Protein AF-A0A539CXN6-F1 (afdb_monomer_lite)

pLDDT: mean 76.81, std 14.42, range [39.38, 94.44]

Structure (mmCIF, N/CA/C/O backbone):
data_AF-A0A539CXN6-F1
#
_entry.id   AF-A0A539CXN6-F1
#
loop_
_atom_site.group_PDB
_atom_site.id
_atom_site.type_symbol
_atom_site.label_atom_id
_atom_site.label_alt_id
_atom_site.label_comp_id
_atom_site.label_asym_id
_atom_site.label_entity_id
_atom_site.label_seq_id
_atom_site.pdbx_PDB_ins_code
_atom_site.Cartn_x
_atom_site.Cartn_y
_atom_site.Cartn_z
_atom_site.occupancy
_atom_site.B_iso_or_equiv
_atom_site.auth_seq_id
_atom_site.auth_comp_id
_atom_site.auth_asym_id
_atom_site.auth_atom_id
_atom_site.pdbx_PDB_model_num
ATOM 1 N N . MET A 1 1 ? 11.205 9.975 -42.102 1.00 56.28 1 MET A N 1
ATOM 2 C CA . MET A 1 1 ? 11.905 9.126 -41.107 1.00 56.28 1 MET A CA 1
ATOM 3 C C . MET A 1 1 ? 12.462 9.954 -39.954 1.00 56.28 1 MET A C 1
ATOM 5 O O . MET A 1 1 ? 12.171 9.603 -38.824 1.00 56.28 1 MET A O 1
ATOM 9 N N . GLN A 1 2 ? 13.180 11.056 -40.209 1.00 71.56 2 GLN A N 1
ATOM 10 C CA . GLN A 1 2 ? 13.717 11.934 -39.151 1.00 71.56 2 GLN A CA 1
ATOM 11 C C . GLN A 1 2 ? 12.630 12.597 -38.283 1.00 71.56 2 GLN A C 1
ATOM 13 O O . GLN A 1 2 ? 12.737 12.574 -37.069 1.00 71.56 2 GLN A O 1
ATOM 18 N N . GLU A 1 3 ? 11.536 13.074 -38.878 1.00 80.88 3 GLU A N 1
ATOM 19 C CA . GLU A 1 3 ? 10.432 13.717 -38.140 1.00 80.88 3 GLU A CA 1
ATOM 20 C C . GLU A 1 3 ? 9.772 12.794 -37.097 1.00 80.88 3 GLU A C 1
ATOM 22 O O . GLU A 1 3 ? 9.598 13.177 -35.947 1.00 80.88 3 GLU A O 1
ATOM 27 N N . ARG A 1 4 ? 9.521 11.525 -37.453 1.00 79.88 4 ARG A N 1
ATOM 28 C CA . ARG A 1 4 ? 8.996 10.513 -36.516 1.00 79.88 4 ARG A CA 1
ATOM 29 C C . ARG A 1 4 ? 9.975 10.164 -35.391 1.00 79.88 4 ARG A C 1
ATOM 31 O O . ARG A 1 4 ? 9.540 9.780 -34.312 1.00 79.88 4 ARG A O 1
ATOM 38 N N . ALA A 1 5 ? 11.282 10.246 -35.649 1.00 81.06 5 ALA A N 1
ATOM 39 C CA . ALA A 1 5 ? 12.301 9.978 -34.637 1.00 81.06 5 ALA A CA 1
ATOM 40 C C . ALA A 1 5 ? 12.379 11.118 -33.609 1.00 81.06 5 ALA A C 1
ATOM 42 O O . ALA A 1 5 ? 12.462 10.850 -32.414 1.00 81.06 5 ALA A O 1
ATOM 43 N N . GLU A 1 6 ? 12.285 12.370 -34.062 1.00 85.25 6 GLU A N 1
ATOM 44 C CA . GLU A 1 6 ? 12.233 13.541 -33.177 1.00 85.25 6 GLU A CA 1
ATOM 45 C C . GLU A 1 6 ? 10.937 13.579 -32.356 1.00 85.25 6 GLU A C 1
ATOM 47 O O . GLU A 1 6 ? 10.974 13.842 -31.157 1.00 85.25 6 GLU A O 1
ATOM 52 N N . GLU A 1 7 ? 9.797 13.230 -32.958 1.00 88.62 7 GLU A N 1
ATOM 53 C CA . GLU A 1 7 ? 8.514 13.146 -32.251 1.00 88.62 7 GLU A CA 1
ATOM 54 C C . GLU A 1 7 ? 8.527 12.052 -31.167 1.00 88.62 7 GLU A C 1
ATOM 56 O O . GLU A 1 7 ? 8.094 12.281 -30.035 1.00 88.62 7 GLU A O 1
ATOM 61 N N . ALA A 1 8 ? 9.106 10.883 -31.469 1.00 85.56 8 ALA A N 1
ATOM 62 C CA . ALA A 1 8 ? 9.284 9.807 -30.495 1.00 85.56 8 ALA A CA 1
ATOM 63 C C . ALA A 1 8 ? 10.241 10.198 -29.356 1.00 85.56 8 ALA A C 1
ATOM 65 O O . ALA A 1 8 ? 9.986 9.867 -28.197 1.00 85.56 8 ALA A O 1
ATOM 66 N N . LYS A 1 9 ? 11.318 10.931 -29.664 1.00 88.25 9 LYS A N 1
ATOM 67 C CA . LYS A 1 9 ? 12.264 11.434 -28.663 1.00 88.25 9 LYS A CA 1
ATOM 68 C C . LYS A 1 9 ? 11.620 12.481 -27.754 1.00 88.25 9 LYS A C 1
ATOM 70 O O . LYS A 1 9 ? 11.714 12.364 -26.539 1.00 88.25 9 LYS A O 1
ATOM 75 N N . ALA A 1 10 ? 10.881 13.432 -28.320 1.00 89.62 10 ALA A N 1
ATOM 76 C CA . ALA A 1 10 ? 10.145 14.429 -27.548 1.00 89.62 10 ALA A CA 1
ATOM 77 C C . ALA A 1 10 ? 9.083 13.787 -26.634 1.00 89.62 10 ALA A C 1
ATOM 79 O O . ALA A 1 10 ? 8.910 14.201 -25.485 1.00 89.62 10 ALA A O 1
ATOM 80 N N . ALA A 1 11 ? 8.395 12.743 -27.112 1.00 89.62 11 ALA A N 1
ATOM 81 C CA . ALA A 1 11 ? 7.450 11.974 -26.304 1.00 89.62 11 ALA A CA 1
ATOM 82 C C . ALA A 1 11 ? 8.142 11.214 -25.158 1.00 89.62 11 ALA A C 1
ATOM 84 O O . ALA A 1 11 ? 7.609 11.164 -24.043 1.00 89.62 11 ALA A O 1
ATOM 85 N N . LEU A 1 12 ? 9.331 10.656 -25.411 1.00 86.62 12 LEU A N 1
ATOM 86 C CA . LEU A 1 12 ? 10.147 10.001 -24.391 1.00 86.62 12 LEU A CA 1
ATOM 87 C C . LEU A 1 12 ? 10.599 11.004 -23.325 1.00 86.62 12 LEU A C 1
ATOM 89 O O . LEU A 1 12 ? 10.311 10.785 -22.151 1.00 86.62 12 LEU A O 1
ATOM 93 N N . ASP A 1 13 ? 11.199 12.126 -23.723 1.00 91.69 13 ASP A N 1
ATOM 94 C CA . ASP A 1 13 ? 11.691 13.170 -22.814 1.00 91.69 13 ASP A CA 1
ATOM 95 C C . ASP A 1 13 ? 10.559 13.717 -21.921 1.00 91.69 13 ASP A C 1
ATOM 97 O O . ASP A 1 13 ? 10.711 13.858 -20.706 1.00 91.69 13 ASP A O 1
ATOM 101 N N . SER A 1 14 ? 9.371 13.930 -22.500 1.00 91.00 14 SER A N 1
ATOM 102 C CA . SER A 1 14 ? 8.139 14.285 -21.778 1.00 91.00 14 SER A CA 1
ATOM 103 C C . SER A 1 14 ? 7.736 13.234 -20.737 1.00 91.00 14 SER A C 1
ATOM 105 O O . SER A 1 14 ? 7.342 13.554 -19.611 1.00 91.00 14 SER A O 1
ATOM 107 N N . SER A 1 15 ? 7.818 11.950 -21.088 1.00 87.62 15 SER A N 1
ATOM 108 C CA . SER A 1 15 ? 7.518 10.869 -20.153 1.00 87.62 15 SER A CA 1
ATOM 109 C C . SER A 1 15 ? 8.557 10.770 -19.039 1.00 87.62 15 SER A C 1
ATOM 111 O O . SER A 1 15 ? 8.189 10.544 -17.887 1.00 87.62 15 SER A O 1
ATOM 113 N N . GLU A 1 16 ? 9.836 10.966 -19.352 1.00 89.50 16 GLU A N 1
ATOM 114 C CA . GLU A 1 16 ? 10.912 10.935 -18.364 1.00 89.50 16 GLU A CA 1
ATOM 115 C C . GLU A 1 16 ? 10.809 12.092 -17.370 1.00 89.50 16 GLU A C 1
ATOM 117 O O . GLU A 1 16 ? 10.933 11.862 -16.165 1.00 89.50 16 GLU A O 1
ATOM 122 N N . ALA A 1 17 ? 10.483 13.298 -17.844 1.00 93.31 17 ALA A N 1
ATOM 123 C CA . ALA A 1 17 ? 10.237 14.453 -16.986 1.00 93.31 17 ALA A CA 1
ATOM 124 C C . ALA A 1 17 ? 9.089 14.197 -15.993 1.00 93.31 17 ALA A C 1
ATOM 126 O O . ALA A 1 17 ? 9.233 14.455 -14.798 1.00 93.31 17 ALA A O 1
ATOM 127 N N . ARG A 1 18 ? 7.979 13.605 -16.459 1.00 92.31 18 ARG A N 1
ATOM 128 C CA . ARG A 1 18 ? 6.834 13.254 -15.597 1.00 92.31 18 ARG A CA 1
ATOM 129 C C . ARG A 1 18 ? 7.187 12.201 -14.547 1.00 92.31 18 ARG A C 1
ATOM 131 O O . ARG A 1 18 ? 6.744 12.303 -13.406 1.00 92.31 18 ARG A O 1
ATOM 138 N N . VAL A 1 19 ? 7.988 11.197 -14.908 1.00 89.88 19 VAL A N 1
ATOM 139 C CA . VAL A 1 19 ? 8.451 10.168 -13.959 1.00 89.88 19 VAL A CA 1
ATOM 140 C C . VAL A 1 19 ? 9.394 10.765 -12.914 1.00 89.88 19 VAL A C 1
ATOM 142 O O . VAL A 1 19 ? 9.283 10.420 -11.735 1.00 89.88 19 VAL A O 1
ATOM 145 N N . ALA A 1 20 ? 10.294 11.666 -13.316 1.00 91.12 20 ALA A N 1
ATOM 146 C CA . ALA A 1 20 ? 11.191 12.358 -12.394 1.00 91.12 20 ALA A CA 1
ATOM 147 C C . ALA A 1 20 ? 10.406 13.209 -11.381 1.00 91.12 20 ALA A C 1
ATOM 149 O O . ALA A 1 20 ? 10.597 13.059 -10.175 1.00 91.12 20 ALA A O 1
ATOM 150 N N . GLU A 1 21 ? 9.457 14.018 -11.856 1.00 94.44 21 GLU A N 1
ATOM 151 C CA . GLU A 1 21 ? 8.594 14.849 -11.009 1.00 94.44 21 GLU A CA 1
ATOM 152 C C . GLU A 1 21 ? 7.750 14.003 -10.040 1.00 94.44 21 GLU A C 1
ATOM 154 O O . GLU A 1 21 ? 7.688 14.286 -8.841 1.00 94.44 21 GLU A O 1
ATOM 159 N N . ALA A 1 22 ? 7.126 12.929 -10.536 1.00 89.25 22 ALA A N 1
ATOM 160 C CA . ALA A 1 22 ? 6.345 12.017 -9.705 1.00 89.25 22 ALA A CA 1
ATOM 161 C C . ALA A 1 22 ? 7.208 11.328 -8.639 1.00 89.25 22 ALA A C 1
ATOM 163 O O . ALA A 1 22 ? 6.760 11.149 -7.510 1.00 89.25 22 ALA A O 1
ATOM 164 N N . SER A 1 23 ? 8.449 10.968 -8.974 1.00 88.69 23 SER A N 1
ATOM 165 C CA . SER A 1 23 ? 9.370 10.332 -8.027 1.00 88.69 23 SER A CA 1
ATOM 166 C C . SER A 1 23 ? 9.801 11.292 -6.923 1.00 88.69 23 SER A C 1
ATOM 168 O O . SER A 1 23 ? 9.788 10.905 -5.761 1.00 88.69 23 SER A O 1
ATOM 170 N N . GLN A 1 24 ? 10.078 12.553 -7.262 1.00 93.62 24 GLN A N 1
ATOM 171 C CA . GLN A 1 24 ? 10.452 13.579 -6.287 1.00 93.62 24 GLN A CA 1
ATOM 172 C C . GLN A 1 24 ? 9.296 13.927 -5.334 1.00 93.62 24 GLN A C 1
ATOM 174 O O . GLN A 1 24 ? 9.498 14.089 -4.128 1.00 93.62 24 GLN A O 1
ATOM 179 N N . ARG A 1 25 ? 8.059 13.992 -5.851 1.00 92.12 25 ARG A N 1
ATOM 180 C CA . ARG A 1 25 ? 6.859 14.143 -5.009 1.00 92.12 25 ARG A CA 1
ATOM 181 C C . ARG A 1 25 ? 6.705 12.981 -4.036 1.00 92.12 25 ARG A C 1
ATOM 183 O O . ARG A 1 25 ? 6.381 13.207 -2.876 1.00 92.12 25 ARG A O 1
ATOM 190 N N . LEU A 1 26 ? 6.931 11.761 -4.513 1.00 87.00 26 LEU A N 1
ATOM 191 C CA . LEU A 1 26 ? 6.767 10.555 -3.708 1.00 87.00 26 LEU A CA 1
ATOM 192 C C . LEU A 1 26 ? 7.828 10.470 -2.605 1.00 87.00 26 LEU A C 1
ATOM 194 O O . LEU A 1 26 ? 7.478 10.230 -1.462 1.00 87.00 26 LEU A O 1
ATOM 198 N N . GLU A 1 27 ? 9.082 10.802 -2.913 1.00 88.75 27 GLU A N 1
ATOM 199 C CA . GLU A 1 27 ? 10.153 10.897 -1.913 1.00 88.75 27 GLU A CA 1
ATOM 200 C C . GLU A 1 27 ? 9.843 11.942 -0.828 1.00 88.75 27 GLU A C 1
ATOM 202 O O . GLU A 1 27 ? 10.060 11.704 0.357 1.00 88.75 27 GLU A O 1
ATOM 207 N N . THR A 1 28 ? 9.260 13.081 -1.213 1.00 91.50 28 THR A N 1
ATOM 208 C CA . THR A 1 28 ? 8.818 14.107 -0.253 1.00 91.50 28 THR A CA 1
ATOM 209 C C . THR A 1 28 ? 7.693 13.590 0.653 1.00 91.50 28 THR A C 1
ATOM 211 O O . THR A 1 28 ? 7.693 13.856 1.854 1.00 91.50 28 THR A O 1
ATOM 214 N N . LEU A 1 29 ? 6.731 12.855 0.088 1.00 85.81 29 LEU A N 1
ATOM 215 C CA . LEU A 1 29 ? 5.629 12.233 0.828 1.00 85.81 29 LEU A CA 1
ATOM 216 C C . LEU A 1 29 ? 6.126 11.156 1.797 1.00 85.81 29 LEU A C 1
ATOM 218 O O . LEU A 1 29 ? 5.673 11.132 2.939 1.00 85.81 29 LEU A O 1
ATOM 222 N N . ASP A 1 30 ? 7.079 10.325 1.377 1.00 82.62 30 ASP A N 1
ATOM 223 C CA . ASP A 1 30 ? 7.684 9.295 2.227 1.00 82.62 30 ASP A CA 1
ATOM 224 C C . ASP A 1 30 ? 8.425 9.933 3.411 1.00 82.62 30 ASP A C 1
ATOM 226 O O . ASP A 1 30 ? 8.210 9.547 4.557 1.00 82.62 30 ASP A O 1
ATOM 230 N N . GLN A 1 31 ? 9.204 10.995 3.174 1.00 84.00 31 GLN A N 1
ATOM 231 C CA . GLN A 1 31 ? 9.881 11.739 4.245 1.00 84.00 31 GLN A CA 1
ATOM 232 C C . GLN A 1 31 ? 8.894 12.367 5.241 1.00 84.00 31 GLN A C 1
ATOM 234 O O . GLN A 1 31 ? 9.123 12.340 6.452 1.00 84.00 31 GLN A O 1
ATOM 239 N N . GLN A 1 32 ? 7.790 12.939 4.748 1.00 83.62 32 GLN A N 1
ATOM 240 C CA . GLN A 1 32 ? 6.734 13.490 5.602 1.00 83.62 32 GLN A CA 1
ATOM 241 C C . GLN A 1 32 ? 6.040 12.397 6.417 1.00 83.62 32 GLN A C 1
ATOM 243 O O . GLN A 1 32 ? 5.744 12.602 7.594 1.00 83.6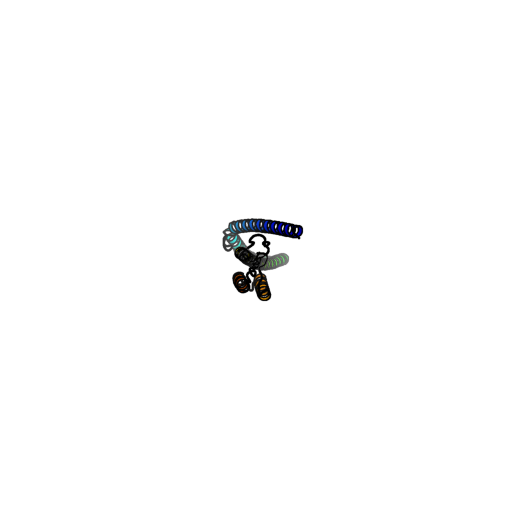2 32 GLN A O 1
ATOM 248 N N . TYR A 1 33 ? 5.794 11.239 5.806 1.00 78.56 33 TYR A N 1
ATOM 249 C CA . TYR A 1 33 ? 5.185 10.099 6.473 1.00 78.56 33 TYR A CA 1
ATOM 250 C C . TYR A 1 33 ? 6.093 9.542 7.572 1.00 78.56 33 TYR A C 1
ATOM 252 O O . TYR A 1 33 ? 5.643 9.394 8.708 1.00 78.56 33 TYR A O 1
ATOM 260 N N . ASP A 1 34 ? 7.376 9.324 7.283 1.00 77.88 34 ASP A N 1
ATOM 261 C CA . ASP A 1 34 ? 8.361 8.826 8.248 1.00 77.88 34 ASP A CA 1
ATOM 262 C C . ASP A 1 34 ? 8.540 9.778 9.439 1.00 77.88 34 ASP A C 1
ATOM 264 O O . ASP A 1 34 ? 8.667 9.331 10.582 1.00 77.88 34 ASP A O 1
ATOM 268 N N . ALA A 1 35 ? 8.484 11.094 9.204 1.00 76.19 35 ALA A N 1
ATOM 269 C CA . ALA A 1 35 ? 8.548 12.098 10.265 1.00 76.19 35 ALA A CA 1
ATOM 270 C C . ALA A 1 35 ? 7.368 12.009 11.253 1.00 76.19 35 ALA A C 1
ATOM 272 O O . ALA A 1 35 ? 7.523 12.338 12.430 1.00 76.19 35 ALA A O 1
ATOM 273 N N . ILE A 1 36 ? 6.194 11.566 10.789 1.00 71.19 36 ILE A N 1
ATOM 274 C CA . ILE A 1 36 ? 4.972 11.458 11.599 1.00 71.19 36 ILE A CA 1
ATOM 275 C C . ILE A 1 36 ? 4.852 10.068 12.235 1.00 71.19 36 ILE A C 1
ATOM 277 O O . ILE A 1 36 ? 4.579 9.949 13.431 1.00 71.19 36 ILE A O 1
ATOM 281 N N . ALA A 1 37 ? 5.039 9.015 11.440 1.00 68.25 37 ALA A N 1
ATOM 282 C CA . ALA A 1 37 ? 4.847 7.630 11.854 1.00 68.25 37 ALA A CA 1
ATOM 283 C C . ALA A 1 37 ? 6.033 7.076 12.662 1.00 68.25 37 ALA A C 1
ATOM 285 O O . ALA A 1 37 ? 5.857 6.122 13.424 1.00 68.25 37 ALA A O 1
ATOM 286 N N . GLY A 1 38 ? 7.224 7.675 12.525 1.00 65.38 38 GLY A N 1
ATOM 287 C CA . GLY A 1 38 ? 8.485 7.110 13.001 1.00 65.38 38 GLY A CA 1
ATOM 288 C C . GLY A 1 38 ? 8.889 5.863 12.204 1.00 65.38 38 GLY A C 1
ATOM 289 O O . GLY A 1 38 ? 8.048 5.200 11.592 1.00 65.38 38 GLY A O 1
ATOM 290 N N . GLN A 1 39 ? 10.178 5.504 12.230 1.00 60.69 39 GLN A N 1
ATOM 291 C CA . GLN A 1 39 ? 10.621 4.237 11.637 1.00 60.69 39 GLN A CA 1
ATOM 292 C C . GLN A 1 39 ? 9.814 3.059 12.216 1.00 60.69 39 GLN A C 1
ATOM 294 O O . GLN A 1 39 ? 9.518 3.014 13.414 1.00 60.69 39 GLN A O 1
ATOM 299 N N . ASP A 1 40 ? 9.422 2.132 11.339 1.00 62.44 40 ASP A N 1
ATOM 300 C CA . ASP A 1 40 ? 8.633 0.933 11.651 1.00 62.44 40 ASP A CA 1
ATOM 301 C C . ASP A 1 40 ? 7.250 1.184 12.288 1.00 62.44 40 ASP A C 1
ATOM 303 O O . ASP A 1 40 ? 6.706 0.310 12.957 1.00 62.44 40 ASP A O 1
ATOM 307 N N . ASN A 1 41 ? 6.627 2.347 12.044 1.00 59.94 41 ASN A N 1
ATOM 308 C CA . ASN A 1 41 ? 5.368 2.781 12.681 1.00 59.94 41 ASN A CA 1
ATOM 309 C C . ASN A 1 41 ? 5.469 2.914 14.211 1.00 59.94 41 ASN A C 1
ATOM 311 O O . ASN A 1 41 ? 4.447 2.970 14.887 1.00 59.94 41 ASN A O 1
ATOM 315 N N . ASN A 1 42 ? 6.676 2.978 14.779 1.00 63.03 42 ASN A N 1
ATOM 316 C CA . ASN A 1 42 ? 6.894 2.968 16.229 1.00 63.03 42 ASN A CA 1
ATOM 317 C C . ASN A 1 42 ? 6.970 4.383 16.841 1.00 63.03 42 ASN A C 1
ATOM 319 O O . ASN A 1 42 ? 7.509 4.578 17.939 1.00 63.03 42 ASN A O 1
ATOM 323 N N . GLY A 1 43 ? 6.479 5.385 16.107 1.00 70.50 43 GLY A N 1
ATOM 324 C CA . GLY A 1 43 ? 6.452 6.784 16.506 1.00 70.50 43 GLY A CA 1
ATOM 325 C C . GLY A 1 43 ? 5.568 7.045 17.725 1.00 70.50 43 GLY A C 1
ATOM 326 O O . GLY A 1 43 ? 4.676 6.268 18.074 1.00 70.50 43 GLY A O 1
ATOM 327 N N . ALA A 1 44 ? 5.814 8.180 18.382 1.00 69.19 44 ALA A N 1
ATOM 328 C CA . ALA A 1 44 ? 5.099 8.578 19.595 1.00 69.19 44 ALA A CA 1
ATOM 329 C C . ALA A 1 44 ? 3.574 8.660 19.388 1.00 69.19 44 ALA A C 1
ATOM 331 O O . ALA A 1 44 ? 2.819 8.309 20.291 1.00 69.19 44 ALA A O 1
ATOM 332 N N . PHE A 1 45 ? 3.122 9.060 18.192 1.00 70.31 45 PHE A N 1
ATOM 333 C CA . PHE A 1 45 ? 1.701 9.118 17.849 1.00 70.31 45 PHE A CA 1
ATOM 334 C C . PHE A 1 45 ? 1.060 7.731 17.720 1.00 70.31 45 PHE A C 1
ATOM 336 O O . PHE A 1 45 ? -0.019 7.529 18.270 1.00 70.31 45 PHE A O 1
ATOM 343 N N . THR A 1 46 ? 1.720 6.760 17.079 1.00 74.00 46 THR A N 1
ATOM 344 C CA . THR A 1 46 ? 1.190 5.389 16.972 1.00 74.00 46 THR A CA 1
ATOM 345 C C . THR A 1 46 ? 1.040 4.749 18.348 1.00 74.00 46 THR A C 1
ATOM 347 O O . THR A 1 46 ? -0.023 4.226 18.664 1.00 74.00 46 THR A O 1
ATOM 350 N N . LYS A 1 47 ? 2.054 4.888 19.213 1.00 75.25 47 LYS A N 1
ATOM 351 C CA . LYS A 1 47 ? 1.997 4.382 20.595 1.00 75.25 47 LYS A CA 1
ATOM 352 C C . LYS A 1 47 ? 0.908 5.043 21.429 1.00 75.25 47 LYS A C 1
ATOM 354 O O . LYS A 1 47 ? 0.270 4.373 22.232 1.00 75.25 47 LYS A O 1
ATOM 359 N N . ALA A 1 48 ? 0.703 6.351 21.273 1.00 80.31 48 ALA A N 1
ATOM 360 C CA . ALA A 1 48 ? -0.358 7.055 21.985 1.00 80.31 48 ALA A CA 1
ATOM 361 C C . ALA A 1 48 ? -1.749 6.570 21.546 1.00 80.31 48 ALA A C 1
ATOM 363 O O . ALA A 1 48 ? -2.617 6.382 22.394 1.00 80.31 48 ALA A O 1
ATOM 364 N N . ILE A 1 49 ? -1.941 6.320 20.245 1.00 81.12 49 ILE A N 1
ATOM 365 C CA . ILE A 1 49 ? -3.192 5.776 19.699 1.00 81.12 49 ILE A CA 1
ATOM 366 C C . ILE A 1 49 ? -3.422 4.342 20.189 1.00 81.12 49 ILE A C 1
ATOM 368 O O . ILE A 1 49 ? -4.517 4.043 20.653 1.00 81.12 49 ILE A O 1
ATOM 372 N N . GLU A 1 50 ? -2.406 3.476 20.149 1.00 82.12 50 GLU A N 1
ATOM 373 C CA . GLU A 1 50 ? -2.500 2.103 20.670 1.00 82.12 50 GLU A CA 1
ATOM 374 C C . GLU A 1 50 ? -2.833 2.083 22.164 1.00 82.12 50 GLU A C 1
ATOM 376 O O . GLU A 1 50 ? -3.742 1.370 22.582 1.00 82.12 50 GLU A O 1
ATOM 381 N N . LEU A 1 51 ? -2.161 2.914 22.966 1.00 82.44 51 LEU A N 1
ATOM 382 C CA . LEU A 1 51 ? -2.416 3.013 24.402 1.00 82.44 51 LEU A CA 1
ATOM 383 C C . LEU A 1 51 ? -3.831 3.534 24.699 1.00 82.44 51 LEU A C 1
ATOM 385 O O . LEU A 1 51 ? -4.468 3.092 25.655 1.00 82.44 51 LEU A O 1
ATOM 389 N N . MET A 1 52 ? -4.328 4.477 23.897 1.00 78.06 52 MET A N 1
ATOM 390 C CA . MET A 1 52 ? -5.686 5.002 24.035 1.00 78.06 52 MET A CA 1
ATOM 391 C C . MET A 1 52 ? -6.726 3.944 23.644 1.00 78.06 52 MET A C 1
ATOM 393 O O . MET A 1 52 ? -7.657 3.701 24.406 1.00 78.06 52 MET A O 1
ATOM 397 N N . ALA A 1 53 ? -6.520 3.238 22.530 1.00 81.94 53 ALA A N 1
ATOM 398 C CA . ALA A 1 53 ? -7.394 2.156 22.079 1.00 81.94 53 ALA A CA 1
ATOM 399 C C . ALA A 1 53 ? -7.404 0.954 23.044 1.00 81.94 53 ALA A C 1
ATOM 401 O O . ALA A 1 53 ? -8.455 0.358 23.293 1.00 81.94 53 ALA A O 1
ATOM 402 N N . GLU A 1 54 ? -6.259 0.590 23.625 1.00 78.75 54 GLU A N 1
ATOM 403 C CA . GLU A 1 54 ? -6.172 -0.503 24.599 1.00 78.75 54 GLU A CA 1
ATOM 404 C C . GLU A 1 54 ? -6.891 -0.166 25.914 1.00 78.75 54 GLU A C 1
ATOM 406 O O . GLU A 1 54 ? -7.586 -1.024 26.467 1.00 78.75 54 GLU A O 1
ATOM 411 N N . ASN A 1 55 ? -6.779 1.079 26.388 1.00 74.38 55 ASN A N 1
ATOM 412 C CA . ASN A 1 55 ? -7.498 1.530 27.582 1.00 74.38 55 ASN A CA 1
ATOM 413 C C . ASN A 1 55 ? -9.014 1.628 27.348 1.00 74.38 55 ASN A C 1
ATOM 415 O O . ASN A 1 55 ? -9.778 1.124 28.172 1.00 74.38 55 ASN A O 1
ATOM 419 N N . ASP A 1 56 ? -9.455 2.191 26.218 1.00 70.94 56 ASP A N 1
ATOM 420 C CA . ASP A 1 56 ? -10.887 2.308 25.901 1.00 70.94 56 ASP A CA 1
ATOM 421 C C . ASP A 1 56 ? -11.544 0.934 25.667 1.00 70.94 56 ASP A C 1
ATOM 423 O O . ASP A 1 56 ? -12.676 0.689 26.087 1.00 70.94 56 ASP A O 1
ATOM 427 N N . SER A 1 57 ? -10.840 -0.008 25.030 1.00 71.88 57 SER A N 1
ATOM 428 C CA . SER A 1 57 ? -11.429 -1.303 24.650 1.00 71.88 57 SER A CA 1
ATOM 429 C C . SER A 1 57 ? -11.627 -2.280 25.815 1.00 71.88 57 SER A C 1
ATOM 431 O O . SER A 1 57 ? -12.568 -3.080 25.791 1.00 71.88 57 SER A O 1
ATOM 433 N N . ARG A 1 58 ? -10.759 -2.263 26.836 1.00 64.44 58 ARG A N 1
ATOM 434 C CA . ARG A 1 58 ? -10.781 -3.281 27.903 1.00 64.44 58 ARG A CA 1
ATOM 435 C C . ARG A 1 58 ? -11.771 -2.989 29.020 1.00 64.44 58 ARG A C 1
ATOM 437 O O . ARG A 1 58 ? -12.432 -3.925 29.487 1.00 64.44 58 ARG A O 1
ATOM 444 N N . ASP A 1 59 ? -11.867 -1.735 29.445 1.00 61.75 59 ASP A N 1
ATOM 445 C CA . ASP A 1 59 ? -12.633 -1.385 30.640 1.00 61.75 59 ASP A CA 1
ATOM 446 C C . ASP A 1 59 ? -14.075 -0.964 30.344 1.00 61.75 59 ASP A C 1
ATOM 448 O O . ASP A 1 59 ? -14.944 -1.228 31.178 1.00 61.75 59 ASP A O 1
ATOM 452 N N . ASP A 1 60 ? -14.384 -0.414 29.166 1.00 71.19 60 ASP A N 1
ATOM 453 C CA . ASP A 1 60 ? -15.703 0.188 28.938 1.00 71.19 60 ASP A CA 1
ATOM 454 C C . ASP A 1 60 ? -16.776 -0.848 28.551 1.00 71.19 60 ASP A C 1
ATOM 456 O O . ASP A 1 60 ? -17.815 -0.949 29.198 1.00 71.19 60 ASP A O 1
ATOM 460 N N . VAL A 1 61 ? -16.516 -1.756 27.601 1.00 68.69 61 VAL A N 1
ATOM 461 C CA . VAL A 1 61 ? -17.551 -2.702 27.114 1.00 68.69 61 VAL A CA 1
ATOM 462 C C . VAL A 1 61 ? -17.993 -3.706 28.188 1.00 68.69 61 VAL A C 1
ATOM 464 O O . VAL A 1 61 ? -19.185 -3.960 28.382 1.00 68.69 61 VAL A O 1
ATOM 467 N N . ARG A 1 62 ? -17.047 -4.270 28.949 1.00 70.94 62 ARG A N 1
ATOM 468 C CA . ARG A 1 62 ? -17.360 -5.214 30.041 1.00 70.94 62 ARG A CA 1
ATOM 469 C C . ARG A 1 62 ? -18.048 -4.525 31.217 1.00 70.94 62 ARG A C 1
ATOM 471 O O . ARG A 1 62 ? -18.822 -5.154 31.944 1.00 70.94 62 ARG A O 1
ATOM 478 N N . ARG A 1 63 ? -17.747 -3.247 31.449 1.00 76.25 63 ARG A N 1
ATOM 479 C CA . ARG A 1 63 ? -18.402 -2.439 32.477 1.00 76.25 63 ARG A CA 1
ATOM 480 C C . ARG A 1 63 ? -19.812 -2.048 32.048 1.00 76.25 63 ARG A C 1
ATOM 482 O O . ARG A 1 63 ? -20.729 -2.300 32.824 1.00 76.25 63 ARG A O 1
ATOM 489 N N . LEU A 1 64 ? -19.998 -1.599 30.808 1.00 71.62 64 LEU A N 1
ATOM 490 C CA . LEU A 1 64 ? -21.302 -1.329 30.202 1.00 71.62 64 LEU A CA 1
ATOM 491 C C . LEU A 1 64 ? -22.215 -2.560 30.244 1.00 71.62 64 LEU A C 1
ATOM 493 O O . LEU A 1 64 ? -23.370 -2.435 30.629 1.00 71.62 64 LEU A O 1
ATOM 497 N N . TY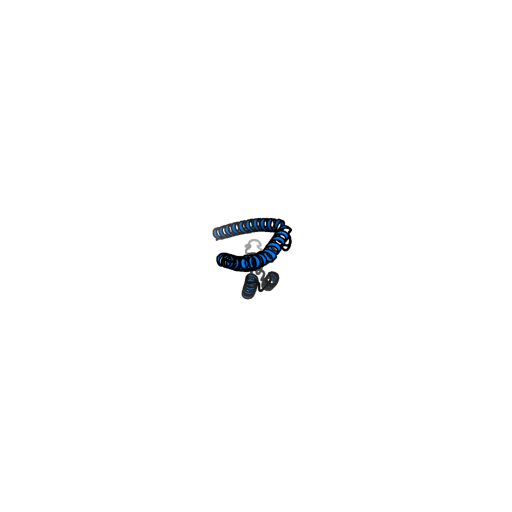R A 1 65 ? -21.705 -3.768 29.971 1.00 69.81 65 TYR A N 1
ATOM 498 C CA . TYR A 1 65 ? -22.488 -5.004 30.129 1.00 69.81 65 TYR A CA 1
ATOM 499 C C . TYR A 1 65 ? -22.947 -5.250 31.575 1.00 69.81 65 TYR A C 1
ATOM 501 O O . TYR A 1 65 ? -24.088 -5.649 31.802 1.00 69.81 65 TYR A O 1
ATOM 509 N N . ARG A 1 66 ? -22.079 -5.013 32.569 1.00 74.88 66 ARG A N 1
ATOM 510 C CA . ARG A 1 66 ? -22.425 -5.178 33.995 1.00 74.88 66 ARG A CA 1
ATOM 511 C C . ARG A 1 66 ? -23.396 -4.106 34.487 1.00 74.88 66 ARG A C 1
ATOM 513 O O . ARG A 1 66 ? -24.236 -4.406 35.332 1.00 74.88 66 ARG A O 1
ATOM 520 N N . GLU A 1 67 ? -23.276 -2.881 33.989 1.00 70.62 67 GLU A N 1
ATOM 521 C CA . GLU A 1 67 ? -24.167 -1.767 34.323 1.00 70.62 67 GLU A CA 1
ATOM 522 C C . GLU A 1 67 ? -25.530 -1.924 33.631 1.00 70.62 67 GLU A C 1
ATOM 524 O O . GLU A 1 67 ? -26.549 -1.866 34.313 1.00 70.62 67 GLU A O 1
ATOM 529 N N . ALA A 1 68 ? -25.571 -2.292 32.346 1.00 65.94 68 ALA A N 1
ATOM 530 C CA . ALA A 1 68 ? -26.809 -2.594 31.622 1.00 65.94 68 ALA A CA 1
ATOM 531 C C . ALA A 1 68 ? -27.536 -3.839 32.157 1.00 65.94 68 ALA A C 1
ATOM 533 O O . ALA A 1 68 ? -28.761 -3.887 32.154 1.00 65.94 68 ALA A O 1
ATOM 534 N N . ALA A 1 69 ? -26.809 -4.842 32.665 1.00 67.88 69 ALA A N 1
ATOM 535 C CA . ALA A 1 69 ? -27.414 -5.984 33.356 1.00 67.88 69 ALA A CA 1
ATOM 536 C C . ALA A 1 69 ? -28.024 -5.607 34.721 1.00 67.88 69 ALA A C 1
ATOM 538 O O . ALA A 1 69 ? -28.863 -6.343 35.242 1.00 67.88 69 ALA A O 1
ATOM 539 N N . ARG A 1 70 ? -27.604 -4.478 35.312 1.00 70.31 70 ARG A N 1
ATOM 540 C CA . ARG A 1 70 ? -28.213 -3.911 36.525 1.00 70.31 70 ARG A CA 1
ATOM 541 C C . ARG A 1 70 ? -29.430 -3.041 36.209 1.00 70.31 70 ARG A C 1
ATOM 543 O O . ARG A 1 70 ? -30.290 -2.905 37.081 1.00 70.31 70 ARG A O 1
ATOM 550 N N . THR A 1 71 ? -29.545 -2.485 35.002 1.00 59.19 71 THR A N 1
ATOM 551 C CA . THR A 1 71 ? -30.746 -1.766 34.564 1.00 59.19 71 THR A CA 1
ATOM 552 C C . THR A 1 71 ? -31.847 -2.733 34.116 1.00 59.19 71 THR A C 1
ATOM 554 O O . THR A 1 71 ? -31.619 -3.730 33.438 1.00 59.19 71 THR A O 1
ATOM 557 N N . LYS A 1 72 ? -33.090 -2.450 34.517 1.00 60.31 72 LYS A N 1
ATOM 558 C CA . LYS A 1 72 ? -34.250 -3.341 34.318 1.00 60.31 72 LYS A CA 1
ATOM 559 C C . LYS A 1 72 ? -34.856 -3.277 32.903 1.00 60.31 72 LYS A C 1
ATOM 561 O O . LYS A 1 72 ? -35.854 -3.943 32.649 1.00 60.31 72 LYS A O 1
ATOM 566 N N . THR A 1 73 ? -34.307 -2.456 32.009 1.00 68.50 73 THR A N 1
ATOM 567 C CA . THR A 1 73 ? -34.897 -2.091 30.712 1.00 68.50 73 THR A CA 1
ATOM 568 C C . THR A 1 73 ? -34.184 -2.760 29.538 1.00 68.50 73 THR A C 1
ATOM 570 O O . THR A 1 73 ? -32.979 -2.612 29.363 1.00 68.50 73 THR A O 1
ATOM 573 N N . ASP A 1 74 ? -34.942 -3.450 28.679 1.00 74.31 74 ASP A N 1
ATOM 574 C CA . ASP A 1 74 ? -34.414 -4.155 27.498 1.00 74.31 74 ASP A CA 1
ATOM 575 C C . ASP A 1 74 ? -33.704 -3.233 26.488 1.00 74.31 74 ASP A C 1
ATOM 577 O O . ASP A 1 74 ? -32.830 -3.687 25.750 1.00 74.31 74 ASP A O 1
ATOM 581 N N . ALA A 1 75 ? -34.027 -1.935 26.486 1.00 75.75 75 ALA A N 1
ATOM 582 C CA . ALA A 1 75 ? -33.409 -0.933 25.617 1.00 75.75 75 ALA A CA 1
ATOM 583 C C . ALA A 1 75 ? -31.890 -0.795 25.839 1.00 75.75 75 ALA A C 1
ATOM 585 O O . ALA A 1 75 ? -31.138 -0.720 24.867 1.00 75.75 75 ALA A O 1
ATOM 586 N N . ASP A 1 76 ? -31.427 -0.835 27.091 1.00 77.00 76 ASP A N 1
ATOM 587 C CA . ASP A 1 76 ? -30.000 -0.697 27.413 1.00 77.00 76 ASP A CA 1
ATOM 588 C C . ASP A 1 76 ? -29.212 -1.914 26.924 1.00 77.00 76 ASP A C 1
ATOM 590 O O . ASP A 1 76 ? -28.123 -1.780 26.368 1.00 77.00 76 ASP A O 1
ATOM 594 N N . ARG A 1 77 ? -29.798 -3.111 27.049 1.00 75.12 77 ARG A N 1
ATOM 595 C CA . ARG A 1 77 ? -29.197 -4.356 26.555 1.00 75.12 77 ARG A CA 1
ATOM 596 C C . ARG A 1 77 ? -28.996 -4.318 25.040 1.00 75.12 77 ARG A C 1
ATOM 598 O O . ARG A 1 77 ? -27.934 -4.701 24.561 1.00 75.12 77 ARG A O 1
ATOM 605 N N . VAL A 1 78 ? -29.984 -3.807 24.301 1.00 85.00 78 VAL A N 1
ATOM 606 C CA . VAL A 1 78 ? -29.902 -3.643 22.839 1.00 85.00 78 VAL A CA 1
ATOM 607 C C . VAL A 1 78 ? -28.813 -2.641 22.447 1.00 85.00 78 VAL A C 1
ATOM 609 O O . VAL A 1 78 ? -28.097 -2.863 21.470 1.00 85.00 78 VAL A O 1
ATOM 612 N N . ILE A 1 79 ? -28.654 -1.547 23.199 1.00 83.88 79 ILE A N 1
ATOM 613 C CA . ILE A 1 79 ? -27.595 -0.557 22.948 1.00 83.88 79 ILE A CA 1
ATOM 614 C C . ILE A 1 79 ? -26.216 -1.177 23.174 1.00 83.88 79 ILE A C 1
ATOM 616 O O . ILE A 1 79 ? -25.346 -1.031 22.318 1.00 83.88 79 ILE A O 1
ATOM 620 N N . VAL A 1 80 ? -26.021 -1.911 24.270 1.00 83.75 80 VAL A N 1
ATOM 621 C CA . VAL A 1 80 ? -24.743 -2.580 24.556 1.00 83.75 80 VAL A CA 1
ATOM 622 C C . VAL A 1 80 ? -24.413 -3.636 23.500 1.00 83.75 80 VAL A C 1
ATOM 624 O O . VAL A 1 80 ? -23.280 -3.694 23.027 1.00 83.75 80 VAL A O 1
ATOM 627 N N . GLU A 1 81 ? -25.397 -4.417 23.052 1.00 84.69 81 GLU A N 1
ATOM 628 C CA . GLU A 1 81 ? -25.203 -5.373 21.958 1.00 84.69 81 GLU A CA 1
ATOM 629 C C . GLU A 1 81 ? -24.816 -4.667 20.646 1.00 84.69 81 GLU A C 1
ATOM 631 O O . GLU A 1 81 ? -23.957 -5.136 19.899 1.00 84.69 81 GLU A O 1
ATOM 636 N N . LYS A 1 82 ? -25.405 -3.497 20.369 1.00 88.69 82 LYS A N 1
ATOM 637 C CA . LYS A 1 82 ? -25.034 -2.678 19.210 1.00 88.69 82 LYS A CA 1
ATOM 638 C C . LYS A 1 82 ? -23.603 -2.145 19.320 1.00 88.69 82 LYS A C 1
ATOM 640 O O . LYS A 1 82 ? -22.902 -2.147 18.310 1.00 88.69 82 LYS A O 1
ATOM 645 N N . ILE A 1 83 ? -23.177 -1.710 20.507 1.00 87.31 83 ILE A N 1
ATOM 646 C CA . ILE A 1 83 ? -21.799 -1.267 20.764 1.00 87.31 83 ILE A CA 1
ATOM 647 C C . ILE A 1 83 ? -20.829 -2.419 20.498 1.00 87.31 83 ILE A C 1
ATOM 649 O O . ILE A 1 83 ? -19.903 -2.241 19.717 1.00 87.31 83 ILE A O 1
ATOM 653 N N . ASP A 1 84 ? -21.088 -3.612 21.035 1.00 85.25 84 ASP A N 1
ATOM 654 C CA . ASP A 1 84 ? -20.233 -4.787 20.820 1.00 85.25 84 ASP A CA 1
ATOM 655 C C . ASP A 1 84 ? -20.094 -5.143 19.328 1.00 85.25 84 ASP A C 1
ATOM 657 O O . ASP A 1 84 ? -18.986 -5.323 18.817 1.00 85.25 84 ASP A O 1
ATOM 661 N N . ARG A 1 85 ? -21.204 -5.139 18.576 1.00 90.50 85 ARG A N 1
ATOM 662 C CA . ARG A 1 85 ? -21.164 -5.354 17.118 1.00 90.50 85 ARG A CA 1
ATOM 663 C C . ARG A 1 85 ? -20.340 -4.291 16.390 1.00 90.50 85 ARG A C 1
ATOM 665 O O . ARG A 1 85 ? -19.620 -4.628 15.448 1.00 90.50 85 ARG A O 1
ATOM 672 N N . LEU A 1 86 ? -20.449 -3.023 16.794 1.00 91.00 86 LEU A N 1
ATOM 673 C CA . LEU A 1 86 ? -19.659 -1.930 16.221 1.00 91.00 86 LEU A CA 1
ATOM 674 C C . LEU A 1 86 ? -18.173 -2.092 16.552 1.00 91.00 86 LEU A C 1
ATOM 676 O O .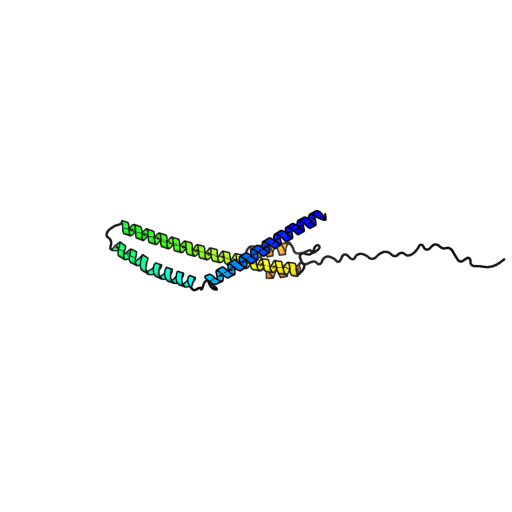 LEU A 1 86 ? -17.355 -1.996 15.643 1.00 91.00 86 LEU A O 1
ATOM 680 N N . THR A 1 87 ? -17.823 -2.426 17.796 1.00 86.44 87 THR A N 1
ATOM 681 C CA . THR A 1 87 ? -16.441 -2.695 18.216 1.00 86.44 87 THR A CA 1
ATOM 682 C C . THR A 1 87 ? -15.824 -3.834 17.403 1.00 86.44 87 THR A C 1
ATOM 684 O O . THR A 1 87 ? -14.717 -3.693 16.889 1.00 86.44 87 THR A O 1
ATOM 687 N N . GLN A 1 88 ? -16.556 -4.931 17.191 1.00 89.25 88 GLN A N 1
ATOM 688 C CA . GLN A 1 88 ? -16.094 -6.027 16.331 1.00 89.25 88 GLN A CA 1
ATOM 689 C C . GLN A 1 88 ? -15.940 -5.601 14.865 1.00 89.25 88 GLN A C 1
ATOM 691 O O . GLN A 1 88 ? -15.061 -6.098 14.164 1.00 89.25 88 GLN A O 1
ATOM 696 N N . SER A 1 89 ? -16.795 -4.699 14.376 1.00 90.06 89 SER A N 1
ATOM 697 C CA . SER A 1 89 ? -16.684 -4.166 13.017 1.00 90.06 89 SER A CA 1
ATOM 698 C C . SER A 1 89 ? -15.467 -3.261 12.845 1.00 90.06 89 SER A C 1
ATOM 700 O O . SER A 1 89 ? -14.825 -3.331 11.803 1.00 90.06 89 SER A O 1
ATOM 702 N N . ILE A 1 90 ? -15.151 -2.443 13.852 1.00 89.62 90 ILE A N 1
ATOM 703 C CA . ILE A 1 90 ? -13.953 -1.596 13.870 1.00 89.62 90 ILE A CA 1
ATOM 704 C C . ILE A 1 90 ? -12.704 -2.477 13.865 1.00 89.62 90 ILE A C 1
ATOM 706 O O . ILE A 1 90 ? -11.856 -2.304 13.002 1.00 89.62 90 ILE A O 1
ATOM 710 N N . ALA A 1 91 ? -12.648 -3.496 14.729 1.00 87.69 91 ALA A N 1
ATOM 711 C CA . ALA A 1 91 ? -11.510 -4.414 14.784 1.00 87.69 91 ALA A CA 1
ATOM 712 C C . ALA A 1 91 ? -11.243 -5.119 13.438 1.00 87.69 91 ALA A C 1
ATOM 714 O O . ALA A 1 91 ? -10.092 -5.244 13.026 1.00 87.69 91 ALA A O 1
ATOM 715 N N . ARG A 1 92 ? -12.298 -5.537 12.719 1.00 92.12 92 ARG A N 1
ATOM 716 C CA . ARG A 1 92 ? -12.164 -6.097 11.360 1.00 92.12 92 ARG A CA 1
ATOM 717 C C . ARG A 1 92 ? -11.641 -5.068 10.357 1.00 92.12 92 ARG A C 1
ATOM 719 O O . ARG A 1 92 ? -10.752 -5.385 9.576 1.00 92.12 92 ARG A O 1
ATOM 726 N N . ALA A 1 93 ? -12.167 -3.844 10.393 1.00 92.19 93 ALA A N 1
ATOM 727 C CA . ALA A 1 93 ? -11.711 -2.774 9.509 1.00 92.19 93 ALA A CA 1
ATOM 728 C C . ALA A 1 93 ? -10.235 -2.414 9.759 1.00 92.19 93 ALA A C 1
ATOM 730 O O . ALA A 1 93 ? -9.493 -2.183 8.808 1.00 92.19 93 ALA A O 1
ATOM 731 N N . ASP A 1 94 ? -9.786 -2.418 11.014 1.00 88.38 94 ASP A N 1
ATOM 732 C CA . ASP A 1 94 ? -8.383 -2.173 11.363 1.00 88.38 94 ASP A CA 1
ATOM 733 C C . ASP A 1 94 ? -7.458 -3.280 10.836 1.00 88.38 94 ASP A C 1
ATOM 735 O O . ASP A 1 94 ? -6.373 -2.989 10.324 1.00 88.38 94 ASP A O 1
ATOM 739 N N . GLU A 1 95 ? -7.893 -4.542 10.895 1.00 91.69 95 GLU A N 1
ATOM 740 C CA . GLU A 1 95 ? -7.162 -5.667 10.304 1.00 91.69 95 GLU A CA 1
ATOM 741 C C . GLU A 1 95 ? -7.058 -5.530 8.776 1.00 91.69 95 GLU A C 1
ATOM 743 O O . GLU A 1 95 ? -5.969 -5.669 8.214 1.00 91.69 95 GLU A O 1
ATOM 748 N N . GLU A 1 96 ? -8.154 -5.173 8.101 1.00 92.00 96 GLU A N 1
ATOM 749 C CA . GLU A 1 96 ? -8.160 -4.893 6.659 1.00 92.00 96 GLU A CA 1
ATOM 750 C C . GLU A 1 96 ? -7.214 -3.735 6.304 1.00 92.00 96 GLU A C 1
ATOM 752 O O . GLU A 1 96 ? -6.417 -3.838 5.368 1.00 92.00 96 GLU A O 1
ATOM 757 N N . ILE A 1 97 ? -7.224 -2.649 7.084 1.00 91.75 97 ILE A N 1
ATOM 758 C CA . ILE A 1 97 ? -6.306 -1.517 6.902 1.00 91.75 97 ILE A CA 1
ATOM 759 C C . ILE A 1 97 ? -4.851 -1.963 7.072 1.00 91.75 97 ILE A C 1
ATOM 761 O O . ILE A 1 97 ? -3.990 -1.559 6.285 1.00 91.75 97 ILE A O 1
ATOM 765 N N . ALA A 1 98 ? -4.548 -2.787 8.076 1.00 87.19 98 ALA A N 1
ATOM 766 C CA . ALA A 1 98 ? -3.202 -3.308 8.293 1.00 87.19 98 ALA A CA 1
ATOM 767 C C . ALA A 1 98 ? -2.731 -4.173 7.110 1.00 87.19 98 ALA A C 1
ATOM 769 O O . ALA A 1 98 ? -1.598 -4.007 6.645 1.00 87.19 98 ALA A O 1
ATOM 770 N N . GLN A 1 99 ? -3.607 -5.025 6.569 1.00 90.62 99 GLN A N 1
ATOM 771 C CA . GLN A 1 99 ? -3.329 -5.827 5.374 1.00 90.62 99 GLN A CA 1
ATOM 772 C C . GLN A 1 99 ? -3.074 -4.944 4.146 1.00 90.62 99 GLN A C 1
ATOM 774 O O . GLN A 1 99 ? -2.059 -5.117 3.467 1.00 90.62 99 GLN A O 1
ATOM 779 N N . ILE A 1 100 ? -3.929 -3.946 3.898 1.00 92.25 100 ILE A N 1
ATOM 780 C CA . ILE A 1 100 ? -3.772 -2.992 2.790 1.00 92.25 100 ILE A CA 1
ATOM 781 C C . ILE A 1 100 ? -2.455 -2.220 2.924 1.00 92.25 100 ILE A C 1
ATOM 783 O O . ILE A 1 100 ? -1.716 -2.078 1.951 1.00 92.25 100 ILE A O 1
ATOM 787 N N . ARG A 1 101 ? -2.102 -1.758 4.130 1.00 86.38 101 ARG A N 1
ATOM 788 C CA . ARG A 1 101 ? -0.808 -1.102 4.385 1.00 86.38 101 ARG A CA 1
ATOM 789 C C . ARG A 1 101 ? 0.366 -2.028 4.074 1.00 86.38 101 ARG A C 1
ATOM 791 O O . ARG A 1 101 ? 1.346 -1.573 3.487 1.00 86.38 101 ARG A O 1
ATOM 798 N N . GLY A 1 102 ? 0.270 -3.310 4.425 1.00 87.25 102 GLY A N 1
ATOM 799 C CA . GLY A 1 102 ? 1.255 -4.325 4.046 1.00 87.25 102 GLY A CA 1
ATOM 800 C C . GLY A 1 102 ? 1.416 -4.437 2.527 1.00 87.25 102 GLY A C 1
ATOM 801 O O . GLY A 1 102 ? 2.533 -4.338 2.019 1.00 87.25 102 GLY A O 1
ATOM 802 N N . GLN A 1 103 ? 0.301 -4.533 1.800 1.00 87.62 103 GLN A N 1
ATOM 803 C CA . GLN A 1 103 ? 0.291 -4.584 0.335 1.00 87.62 103 GLN A CA 1
ATOM 804 C C . GLN A 1 103 ? 0.885 -3.316 -0.297 1.00 87.62 103 GLN A C 1
ATOM 806 O O . GLN A 1 103 ? 1.656 -3.410 -1.251 1.00 87.62 103 GLN A O 1
ATOM 811 N N . ILE A 1 104 ? 0.585 -2.130 0.245 1.00 86.06 104 ILE A N 1
ATOM 812 C CA . ILE A 1 104 ? 1.160 -0.859 -0.221 1.00 86.06 104 ILE A CA 1
ATOM 813 C C . ILE A 1 104 ? 2.685 -0.871 -0.074 1.00 86.06 104 ILE A C 1
ATOM 815 O O . ILE A 1 104 ? 3.384 -0.526 -1.026 1.00 86.06 104 ILE A O 1
ATOM 819 N N . ARG A 1 105 ? 3.215 -1.310 1.078 1.00 85.50 105 ARG A N 1
ATOM 820 C CA . ARG A 1 105 ? 4.671 -1.418 1.286 1.00 85.50 105 ARG A CA 1
ATOM 821 C C . ARG A 1 105 ? 5.311 -2.392 0.300 1.00 85.50 105 ARG A C 1
ATOM 823 O O . ARG A 1 105 ? 6.371 -2.100 -0.243 1.00 85.50 105 ARG A O 1
ATOM 830 N N . GLU A 1 106 ? 4.659 -3.518 0.027 1.00 85.94 106 GLU A N 1
ATOM 831 C CA . GLU A 1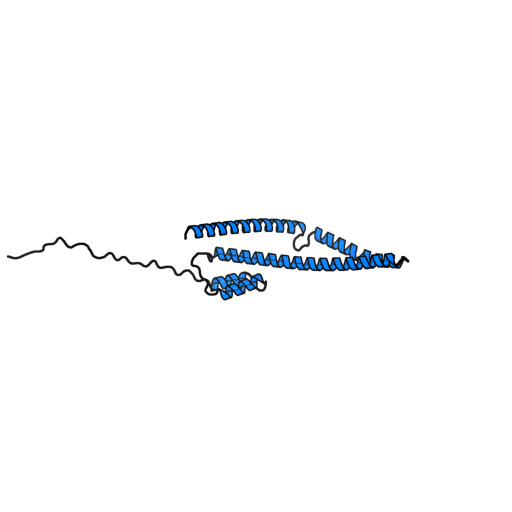 106 ? 5.140 -4.499 -0.948 1.00 85.94 106 GLU A CA 1
ATOM 832 C C . GLU A 1 106 ? 5.150 -3.938 -2.381 1.00 85.94 106 GLU A C 1
ATOM 834 O O . GLU A 1 106 ? 6.103 -4.144 -3.133 1.00 85.94 106 GLU A O 1
ATOM 839 N N . VAL A 1 107 ? 4.111 -3.197 -2.780 1.00 85.69 107 VAL A N 1
ATOM 840 C CA . VAL A 1 107 ? 4.072 -2.498 -4.077 1.00 85.69 107 VAL A CA 1
ATOM 841 C C . VAL A 1 107 ? 5.170 -1.434 -4.160 1.00 85.69 107 VAL A C 1
ATOM 843 O O . VAL A 1 107 ? 5.853 -1.342 -5.181 1.00 85.69 107 VAL A O 1
ATOM 846 N N . ALA A 1 108 ? 5.375 -0.654 -3.096 1.00 83.88 108 ALA A N 1
ATOM 847 C CA . ALA A 1 108 ? 6.418 0.366 -3.042 1.00 83.88 108 ALA A CA 1
ATOM 848 C C . ALA A 1 108 ? 7.822 -0.252 -3.167 1.00 83.88 108 ALA A C 1
ATOM 850 O O . ALA A 1 108 ? 8.616 0.200 -3.993 1.00 83.88 108 ALA A O 1
ATOM 851 N N . ALA A 1 109 ? 8.099 -1.337 -2.437 1.00 83.25 109 ALA A N 1
ATOM 852 C CA . ALA A 1 109 ? 9.354 -2.078 -2.543 1.00 83.25 109 ALA A CA 1
ATOM 853 C C . ALA A 1 109 ? 9.586 -2.602 -3.972 1.00 83.25 109 ALA A C 1
ATOM 855 O O . ALA A 1 109 ? 10.649 -2.373 -4.551 1.00 83.25 109 ALA A O 1
ATOM 856 N N . ARG A 1 110 ? 8.563 -3.208 -4.594 1.00 83.62 110 ARG A N 1
ATOM 857 C CA . ARG A 1 110 ? 8.629 -3.670 -5.994 1.00 83.62 110 ARG A CA 1
ATOM 858 C C . ARG A 1 110 ? 8.924 -2.538 -6.972 1.00 83.62 110 ARG A C 1
ATOM 860 O O . ARG A 1 110 ? 9.730 -2.703 -7.887 1.00 83.62 110 ARG A O 1
ATOM 867 N N . ARG A 1 111 ? 8.308 -1.370 -6.781 1.00 85.69 111 ARG A N 1
ATOM 868 C CA . ARG A 1 111 ? 8.569 -0.190 -7.614 1.00 85.69 111 ARG A CA 1
ATOM 869 C C . ARG A 1 111 ? 10.035 0.238 -7.532 1.00 85.69 111 ARG A C 1
ATOM 871 O O . ARG A 1 111 ? 10.639 0.506 -8.568 1.00 85.69 111 ARG A O 1
ATOM 878 N N . VAL A 1 112 ? 10.609 0.278 -6.330 1.00 85.56 112 VAL A N 1
ATOM 879 C CA . VAL A 1 112 ? 12.026 0.626 -6.131 1.00 85.56 112 VAL A CA 1
ATOM 880 C C . VAL A 1 112 ? 12.944 -0.360 -6.857 1.00 85.56 112 VAL A C 1
ATOM 882 O O . VAL A 1 112 ? 13.876 0.074 -7.537 1.00 85.56 112 VAL A O 1
ATOM 885 N N . GLU A 1 113 ? 12.658 -1.664 -6.781 1.00 83.94 113 GLU A N 1
ATOM 886 C CA . GLU A 1 113 ? 13.439 -2.690 -7.483 1.00 83.94 113 GLU A CA 1
ATOM 887 C C . GLU A 1 113 ? 13.408 -2.514 -9.009 1.00 83.94 113 GLU A C 1
ATOM 889 O O . GLU A 1 113 ? 14.450 -2.588 -9.665 1.00 83.94 113 GLU A O 1
ATOM 894 N N . ILE A 1 114 ? 12.235 -2.236 -9.584 1.00 85.50 114 ILE A N 1
ATOM 895 C CA . ILE A 1 114 ? 12.087 -2.017 -11.031 1.00 85.50 114 ILE A CA 1
ATOM 896 C C . ILE A 1 114 ? 12.806 -0.737 -11.467 1.00 85.50 114 ILE A C 1
ATOM 898 O O . ILE A 1 114 ? 13.504 -0.737 -12.482 1.00 85.50 114 ILE A O 1
ATOM 902 N N . GLU A 1 115 ? 12.692 0.349 -10.700 1.00 86.44 115 GLU A N 1
ATOM 903 C CA . GLU A 1 115 ? 13.399 1.599 -10.996 1.00 86.44 115 GLU A CA 1
ATOM 904 C C . GLU A 1 115 ? 14.919 1.425 -10.927 1.00 86.44 115 GLU A C 1
ATOM 906 O O . GLU A 1 115 ? 15.652 1.964 -11.761 1.00 86.44 115 GLU A O 1
ATOM 911 N N . GLN A 1 116 ? 15.415 0.636 -9.972 1.00 86.81 116 GLN A N 1
ATOM 912 C CA . GLN A 1 116 ? 16.828 0.279 -9.922 1.00 86.81 116 GLN A CA 1
ATOM 913 C C . GLN A 1 116 ? 17.243 -0.526 -11.158 1.00 86.81 116 GLN A C 1
ATOM 915 O O . GLN A 1 116 ? 18.216 -0.154 -11.817 1.00 86.81 116 GLN A O 1
ATOM 920 N N . ALA A 1 117 ? 16.487 -1.565 -11.522 1.00 84.81 117 ALA A N 1
ATOM 921 C CA . ALA A 1 117 ? 16.770 -2.365 -12.710 1.00 84.81 117 ALA A CA 1
ATOM 922 C C . ALA A 1 117 ? 16.758 -1.514 -13.993 1.00 84.81 117 ALA A C 1
ATOM 924 O O . ALA A 1 117 ? 17.633 -1.662 -14.846 1.00 84.81 117 ALA A O 1
ATOM 925 N N . ARG A 1 118 ? 15.827 -0.557 -14.109 1.00 85.44 118 ARG A N 1
ATOM 926 C CA . ARG A 1 118 ? 15.771 0.408 -15.217 1.00 85.44 118 ARG A CA 1
ATOM 927 C C . ARG A 1 118 ? 17.003 1.314 -15.256 1.00 85.44 118 ARG A C 1
ATOM 929 O O . ARG A 1 118 ? 17.551 1.557 -16.333 1.00 85.44 118 ARG A O 1
ATOM 936 N N . ARG A 1 119 ? 17.452 1.834 -14.107 1.00 87.00 119 ARG A N 1
ATOM 937 C CA . ARG A 1 119 ? 18.687 2.636 -14.030 1.00 87.00 119 ARG A CA 1
ATOM 938 C C . ARG A 1 119 ? 19.900 1.824 -14.472 1.00 87.00 119 ARG A C 1
ATOM 940 O O . ARG A 1 119 ? 20.679 2.317 -15.282 1.00 87.00 119 ARG A O 1
ATOM 947 N N . GLU A 1 120 ? 20.028 0.589 -13.999 1.00 86.12 120 GLU A N 1
ATOM 948 C CA . GLU A 1 120 ? 21.120 -0.311 -14.385 1.00 86.12 120 GLU A CA 1
ATOM 949 C C . GLU A 1 120 ? 21.078 -0.668 -15.879 1.00 86.12 120 GLU A C 1
ATOM 951 O O . GLU A 1 120 ? 22.119 -0.676 -16.536 1.00 86.12 120 GLU A O 1
ATOM 956 N N . PHE A 1 121 ? 19.886 -0.897 -16.441 1.00 85.44 121 PHE A N 1
ATOM 957 C CA . PHE A 1 121 ? 19.686 -1.145 -17.872 1.00 85.44 121 PHE A CA 1
ATOM 958 C C . PHE A 1 121 ? 20.226 0.012 -18.728 1.00 85.44 121 PHE A C 1
ATOM 960 O O . PHE A 1 121 ? 21.017 -0.215 -19.646 1.00 85.44 121 PHE A O 1
ATOM 967 N N . ARG A 1 122 ? 19.873 1.258 -18.379 1.00 86.25 122 ARG A N 1
ATOM 968 C CA . ARG A 1 122 ? 20.375 2.458 -19.074 1.00 86.25 122 ARG A CA 1
ATOM 969 C C . ARG A 1 122 ? 21.872 2.671 -18.865 1.00 86.25 122 ARG A C 1
ATOM 971 O O . ARG A 1 122 ? 22.590 2.922 -19.824 1.00 86.25 122 ARG A O 1
ATOM 978 N N . GLN A 1 123 ? 22.380 2.507 -17.640 1.00 87.06 123 GLN A N 1
ATOM 979 C CA . GLN A 1 123 ? 23.818 2.640 -17.355 1.00 87.06 123 GLN A CA 1
ATOM 980 C C . GLN A 1 123 ? 24.678 1.672 -18.175 1.00 87.06 123 GLN A C 1
ATOM 982 O O . GLN A 1 123 ? 25.810 1.997 -18.526 1.00 87.06 123 GLN A O 1
ATOM 987 N N . ARG A 1 124 ? 24.152 0.486 -18.495 1.00 85.31 124 ARG A N 1
ATOM 988 C CA . ARG A 1 124 ? 24.848 -0.506 -19.324 1.00 85.31 124 ARG A CA 1
ATOM 989 C C . ARG A 1 124 ? 24.722 -0.257 -20.828 1.00 85.31 124 ARG A C 1
ATOM 991 O O . ARG A 1 124 ? 25.332 -0.999 -21.596 1.00 85.31 124 ARG A O 1
ATOM 998 N N . GLY A 1 125 ? 23.974 0.765 -21.251 1.00 83.06 125 GLY A N 1
ATOM 999 C CA . GLY A 1 125 ? 23.743 1.066 -22.663 1.00 83.06 125 GLY A CA 1
ATOM 1000 C C . GLY A 1 125 ? 22.914 -0.007 -23.364 1.00 83.06 125 GLY A C 1
ATOM 1001 O O . GLY A 1 125 ? 23.085 -0.265 -24.552 1.00 83.06 125 GLY A O 1
ATOM 1002 N N . TYR A 1 126 ? 22.042 -0.698 -22.634 1.00 84.12 126 TYR A N 1
ATOM 1003 C CA . TYR A 1 126 ? 21.151 -1.678 -23.247 1.00 84.12 126 TYR A CA 1
ATOM 1004 C C . TYR A 1 126 ? 20.039 -1.026 -24.086 1.00 84.12 126 TYR A C 1
ATOM 1006 O O . TYR A 1 126 ? 19.395 -1.716 -24.873 1.00 84.12 126 TYR A O 1
ATOM 1014 N N . ASP A 1 127 ? 19.864 0.292 -23.974 1.00 83.31 127 ASP A N 1
ATOM 1015 C CA . ASP A 1 127 ? 18.908 1.110 -24.724 1.00 83.31 127 ASP A CA 1
ATOM 1016 C C . ASP A 1 127 ? 19.437 1.655 -26.067 1.00 83.31 127 ASP A C 1
ATOM 1018 O O . ASP A 1 127 ? 18.693 2.332 -26.778 1.00 83.31 127 ASP A O 1
ATOM 1022 N N . TYR A 1 128 ? 20.690 1.370 -26.450 1.00 82.12 128 TYR A N 1
ATOM 1023 C CA . TYR A 1 128 ? 21.244 1.867 -27.713 1.00 82.12 128 TYR A CA 1
ATOM 1024 C C . TYR A 1 128 ? 20.575 1.222 -28.943 1.00 82.12 128 TYR A C 1
ATOM 1026 O O . TYR A 1 128 ? 20.365 0.009 -28.978 1.00 82.12 128 TYR A O 1
ATOM 1034 N N . PRO A 1 129 ? 20.308 1.990 -30.017 1.00 74.00 129 PRO A N 1
ATOM 1035 C CA . PRO A 1 129 ? 19.794 1.429 -31.261 1.00 74.00 129 PRO A CA 1
ATOM 1036 C C . PRO A 1 129 ? 20.787 0.415 -31.848 1.00 74.00 129 PRO A C 1
ATOM 1038 O O . PRO A 1 129 ? 21.958 0.727 -32.067 1.00 74.00 129 PRO A O 1
ATOM 1041 N N . GLY A 1 130 ? 20.309 -0.806 -32.108 1.00 71.88 130 GLY A N 1
ATOM 1042 C CA . GLY A 1 130 ? 21.119 -1.926 -32.602 1.00 71.88 130 GLY A CA 1
ATOM 1043 C C . GLY A 1 130 ? 21.521 -2.951 -31.536 1.00 71.88 130 GLY A C 1
ATOM 1044 O O . GLY A 1 130 ? 22.182 -3.932 -31.875 1.00 71.88 130 GLY A O 1
ATOM 1045 N N . THR A 1 131 ? 21.125 -2.768 -30.273 1.00 78.25 131 THR A N 1
ATOM 1046 C CA . THR A 1 131 ? 21.208 -3.828 -29.260 1.00 78.25 131 THR A CA 1
ATOM 1047 C C . THR A 1 131 ? 20.129 -4.882 -29.502 1.00 78.25 131 THR A C 1
ATOM 1049 O O . THR A 1 131 ? 18.995 -4.571 -29.869 1.00 78.25 131 THR A O 1
ATOM 1052 N N . ALA A 1 132 ? 20.488 -6.150 -29.311 1.00 82.69 132 ALA A N 1
ATOM 1053 C CA . ALA A 1 132 ? 19.554 -7.267 -29.363 1.00 82.69 132 ALA A CA 1
ATOM 1054 C C . ALA A 1 132 ? 19.775 -8.182 -28.156 1.00 82.69 132 ALA A C 1
ATOM 1056 O O . ALA A 1 132 ? 20.870 -8.238 -27.588 1.00 82.69 132 ALA A O 1
ATOM 1057 N N . PHE A 1 133 ? 18.729 -8.904 -27.770 1.00 87.25 133 PHE A N 1
ATOM 1058 C CA . PHE A 1 133 ? 18.786 -9.914 -26.722 1.00 87.25 133 PHE A CA 1
ATOM 1059 C C . PHE A 1 133 ? 18.418 -11.256 -27.334 1.00 87.25 133 PHE A C 1
ATOM 1061 O O . PHE A 1 133 ? 17.417 -11.336 -28.017 1.00 87.25 133 PHE A O 1
ATOM 1068 N N . GLY A 1 134 ? 19.206 -12.303 -27.100 1.00 84.38 134 GLY A N 1
ATOM 1069 C CA . GLY A 1 134 ? 18.902 -13.649 -27.609 1.00 84.38 134 GLY A CA 1
ATOM 1070 C C . GLY A 1 134 ? 18.041 -14.504 -26.671 1.00 84.38 134 GLY A C 1
ATOM 1071 O O . GLY A 1 134 ? 18.081 -15.729 -26.771 1.00 84.38 134 GLY A O 1
ATOM 1072 N N . ASN A 1 135 ? 17.382 -13.897 -25.679 1.00 87.31 135 ASN A N 1
ATOM 1073 C CA . ASN A 1 135 ? 16.669 -14.588 -24.597 1.00 87.31 135 ASN A CA 1
ATOM 1074 C C . ASN A 1 135 ? 15.388 -13.858 -24.147 1.00 87.31 135 ASN A C 1
ATOM 1076 O O . ASN A 1 135 ? 15.070 -13.809 -22.955 1.00 87.31 135 ASN A O 1
ATOM 1080 N N . GLU A 1 136 ? 14.637 -13.300 -25.093 1.00 85.69 136 GLU A N 1
ATOM 1081 C CA . GLU A 1 136 ? 13.460 -12.464 -24.841 1.00 85.69 136 GLU A CA 1
ATOM 1082 C C . GLU A 1 136 ? 12.386 -13.183 -24.016 1.00 85.69 136 GLU A C 1
ATOM 1084 O O . GLU A 1 136 ? 11.809 -12.587 -23.108 1.00 85.69 136 GLU A O 1
ATOM 1089 N N . THR A 1 137 ? 12.156 -14.475 -24.264 1.00 88.25 137 THR A N 1
ATOM 1090 C CA . THR A 1 137 ? 11.199 -15.285 -23.491 1.00 88.25 137 THR A CA 1
ATOM 1091 C C . THR A 1 137 ? 11.573 -15.332 -22.010 1.00 88.25 137 THR A C 1
ATOM 1093 O O . THR A 1 137 ? 10.744 -15.055 -21.150 1.00 88.25 137 THR A O 1
ATOM 1096 N N . THR A 1 138 ? 12.845 -15.589 -21.697 1.00 86.81 138 THR A N 1
ATOM 1097 C CA . THR A 1 138 ? 13.328 -15.644 -20.310 1.00 86.81 138 THR A CA 1
ATOM 1098 C C . THR A 1 138 ? 13.293 -14.271 -19.640 1.00 86.81 138 THR A C 1
ATOM 1100 O O . THR A 1 138 ? 12.991 -14.174 -18.453 1.00 86.81 138 THR A O 1
ATOM 1103 N N . ILE A 1 139 ? 13.575 -13.198 -20.385 1.00 86.44 139 ILE A N 1
ATOM 1104 C CA . ILE A 1 139 ? 13.443 -11.825 -19.878 1.00 86.44 139 ILE A CA 1
ATOM 1105 C C . ILE A 1 139 ? 11.981 -11.529 -19.519 1.00 86.44 139 ILE A C 1
ATOM 1107 O O . ILE A 1 139 ? 11.720 -11.002 -18.437 1.00 86.44 139 ILE A O 1
ATOM 1111 N N . ASN A 1 140 ? 11.036 -11.898 -20.388 1.00 87.75 140 ASN A N 1
ATOM 1112 C CA . ASN A 1 140 ? 9.605 -11.704 -20.153 1.00 87.75 140 ASN A CA 1
ATOM 1113 C C . ASN A 1 140 ? 9.110 -12.481 -18.928 1.00 87.75 140 ASN A C 1
ATOM 1115 O O . ASN A 1 140 ? 8.391 -11.913 -18.108 1.00 87.75 140 ASN A O 1
ATOM 1119 N N . ASP A 1 141 ? 9.539 -13.731 -18.756 1.00 88.38 141 ASP A N 1
ATOM 1120 C CA . ASP A 1 141 ? 9.151 -14.551 -17.604 1.00 88.38 141 ASP A CA 1
ATOM 1121 C C . ASP A 1 141 ? 9.680 -13.973 -16.286 1.00 88.38 141 ASP A C 1
ATOM 1123 O O . ASP A 1 141 ? 8.959 -13.917 -15.289 1.00 88.38 141 ASP A O 1
ATOM 1127 N N . VAL A 1 142 ? 10.923 -13.481 -16.273 1.00 86.06 142 VAL A N 1
ATOM 1128 C CA . VAL A 1 142 ? 11.519 -12.855 -15.083 1.00 86.06 142 VAL A CA 1
ATOM 1129 C C . VAL A 1 142 ? 10.869 -11.506 -14.776 1.00 86.06 142 VAL A C 1
ATOM 1131 O O . VAL A 1 142 ? 10.593 -11.220 -13.612 1.00 86.06 142 VAL A O 1
ATOM 1134 N N . LEU A 1 143 ? 10.568 -10.691 -15.791 1.00 84.69 143 LEU A N 1
ATOM 1135 C CA . LEU A 1 143 ? 9.803 -9.450 -15.621 1.00 84.69 143 LEU A CA 1
ATOM 1136 C C . LEU A 1 143 ? 8.401 -9.731 -15.076 1.00 84.69 143 LEU A C 1
ATOM 1138 O O . LEU A 1 143 ? 7.969 -9.074 -14.130 1.00 84.69 143 LEU A O 1
ATOM 1142 N N . GLY A 1 144 ? 7.720 -10.740 -15.622 1.00 85.06 144 GLY A N 1
ATOM 1143 C CA . GLY A 1 144 ? 6.454 -11.236 -15.099 1.00 85.06 144 GLY A CA 1
ATOM 1144 C C . GLY A 1 144 ? 6.592 -11.657 -13.638 1.00 85.06 144 GLY A C 1
ATOM 1145 O O . GLY A 1 144 ? 5.816 -11.207 -12.798 1.00 85.06 144 GLY A O 1
ATOM 1146 N N . GLY A 1 145 ? 7.623 -12.430 -13.302 1.00 84.00 145 GLY A N 1
ATOM 1147 C CA . GLY A 1 145 ? 7.925 -12.838 -11.933 1.00 84.00 145 GLY A CA 1
ATOM 1148 C C . GLY A 1 145 ? 8.140 -11.659 -10.983 1.00 84.00 145 GLY A C 1
ATOM 1149 O O . GLY A 1 145 ? 7.621 -11.680 -9.872 1.00 84.00 145 GLY A O 1
ATOM 1150 N N . ILE A 1 146 ? 8.836 -10.605 -11.412 1.00 82.88 146 ILE A N 1
ATOM 1151 C CA . ILE A 1 146 ? 9.058 -9.395 -10.601 1.00 82.88 146 ILE A CA 1
ATOM 1152 C C . ILE A 1 146 ? 7.751 -8.624 -10.385 1.00 82.88 146 ILE A C 1
ATOM 1154 O O . ILE A 1 146 ? 7.446 -8.223 -9.262 1.00 82.88 146 ILE A O 1
ATOM 1158 N N . LEU A 1 147 ? 6.933 -8.463 -11.429 1.00 81.06 147 LEU A N 1
ATOM 1159 C CA . LEU A 1 147 ? 5.636 -7.782 -11.327 1.00 81.06 147 LEU A CA 1
ATOM 1160 C C . LEU A 1 147 ? 4.681 -8.510 -10.370 1.00 81.06 147 LEU A C 1
ATOM 1162 O O . LEU A 1 147 ? 3.999 -7.870 -9.566 1.00 81.06 147 LEU A O 1
ATOM 1166 N N . HIS A 1 148 ? 4.692 -9.842 -10.399 1.00 83.25 148 HIS A N 1
ATOM 1167 C CA . HIS A 1 148 ? 3.893 -10.685 -9.508 1.00 83.25 148 HIS A CA 1
ATOM 1168 C C . HIS A 1 148 ? 4.549 -10.925 -8.134 1.00 83.25 148 HIS A C 1
ATOM 1170 O O . HIS A 1 148 ? 3.957 -11.605 -7.304 1.00 83.25 148 HIS A O 1
ATOM 1176 N N . GLY A 1 149 ? 5.745 -10.378 -7.872 1.00 74.19 149 GLY A N 1
ATOM 1177 C CA . GLY A 1 149 ? 6.455 -10.514 -6.590 1.00 74.19 149 GLY A CA 1
ATOM 1178 C C . GLY A 1 149 ? 7.150 -11.864 -6.364 1.00 74.19 149 GLY A C 1
ATOM 1179 O O . GLY A 1 149 ? 7.692 -12.110 -5.291 1.00 74.19 149 GLY A O 1
ATOM 1180 N N . ALA A 1 150 ? 7.177 -12.742 -7.367 1.00 79.44 150 ALA A N 1
ATOM 1181 C CA . ALA A 1 150 ? 7.830 -14.047 -7.305 1.00 79.44 150 ALA A CA 1
ATOM 1182 C C . ALA A 1 150 ? 9.356 -13.981 -7.516 1.00 79.44 150 ALA A C 1
ATOM 1184 O O . ALA A 1 150 ? 10.064 -14.931 -7.181 1.00 79.44 150 ALA A O 1
ATOM 1185 N N . MET A 1 151 ? 9.881 -12.890 -8.090 1.00 77.69 151 MET A N 1
ATOM 1186 C CA . MET A 1 151 ? 11.308 -12.728 -8.395 1.00 77.69 151 MET A CA 1
ATOM 1187 C C . MET A 1 151 ? 11.820 -11.322 -8.072 1.00 77.69 151 MET A C 1
ATOM 1189 O O . MET A 1 151 ? 11.052 -10.369 -8.034 1.00 77.69 151 MET A O 1
ATOM 1193 N N . LYS A 1 152 ? 13.136 -11.198 -7.856 1.00 77.56 152 LYS A N 1
ATOM 1194 C CA . LYS A 1 152 ? 13.812 -9.926 -7.541 1.00 77.56 152 LYS A CA 1
ATOM 1195 C C . LYS A 1 152 ? 14.465 -9.299 -8.768 1.00 77.56 152 LYS A C 1
ATOM 1197 O O . LYS A 1 152 ? 14.981 -10.016 -9.630 1.00 77.56 152 LYS A O 1
ATOM 1202 N N . GLY A 1 153 ? 14.585 -7.970 -8.770 1.00 72.31 153 GLY A N 1
ATOM 1203 C CA . GLY A 1 153 ? 15.256 -7.203 -9.835 1.00 72.31 153 GLY A CA 1
ATOM 1204 C C . GLY A 1 153 ? 16.703 -7.631 -10.149 1.00 72.31 153 GLY A C 1
ATOM 1205 O O . GLY A 1 153 ? 17.144 -7.543 -11.293 1.00 72.31 153 GLY A O 1
ATOM 1206 N N . ILE A 1 154 ? 17.432 -8.185 -9.174 1.00 77.81 154 ILE A N 1
ATOM 1207 C CA . ILE A 1 154 ? 18.810 -8.687 -9.358 1.00 77.81 154 ILE A CA 1
ATOM 1208 C C . ILE A 1 154 ? 18.878 -9.811 -10.408 1.00 77.81 154 ILE A C 1
ATOM 1210 O O . ILE A 1 154 ? 19.824 -9.875 -11.197 1.00 77.81 154 ILE A O 1
ATOM 1214 N N . VAL A 1 155 ? 17.863 -10.680 -10.451 1.00 81.38 155 VAL A N 1
ATOM 1215 C CA . VAL A 1 155 ? 17.806 -11.809 -11.394 1.00 81.38 155 VAL A CA 1
ATOM 1216 C C . VAL A 1 155 ? 17.667 -11.297 -12.827 1.00 81.38 155 VAL A C 1
ATOM 1218 O O . VAL A 1 155 ? 18.342 -11.788 -13.732 1.00 81.38 155 VAL A O 1
ATOM 1221 N N . LEU A 1 156 ? 16.867 -10.246 -13.026 1.00 82.50 156 LEU A N 1
ATOM 1222 C CA . LEU A 1 156 ? 16.696 -9.601 -14.326 1.00 82.50 156 LEU A CA 1
ATOM 1223 C C . LEU A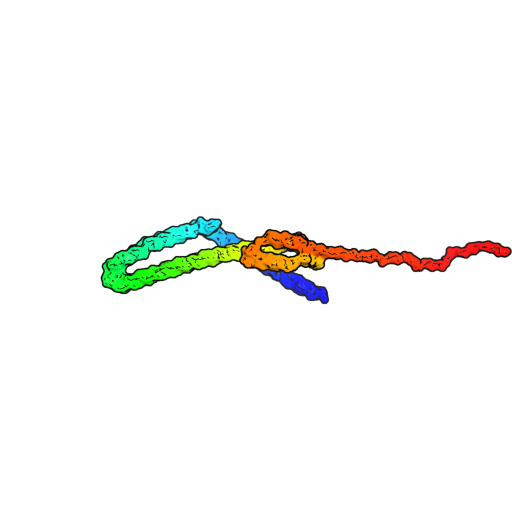 1 156 ? 18.025 -9.065 -14.871 1.00 82.50 156 LEU A C 1
ATOM 1225 O O . LEU A 1 156 ? 18.350 -9.296 -16.033 1.00 82.50 156 LEU A O 1
ATOM 1229 N N . GLY A 1 157 ? 18.844 -8.425 -14.031 1.00 83.06 157 GLY A N 1
ATOM 1230 C CA . GLY A 1 157 ? 20.159 -7.918 -14.436 1.00 83.06 157 GLY A CA 1
ATOM 1231 C C . GLY A 1 157 ? 21.127 -9.011 -14.914 1.00 83.06 157 GLY A C 1
ATOM 1232 O O . GLY A 1 157 ? 21.951 -8.770 -15.805 1.00 83.06 157 GLY A O 1
ATOM 1233 N N . GLN A 1 158 ? 21.025 -10.221 -14.356 1.00 85.38 158 GLN A N 1
ATOM 1234 C CA . GLN A 1 158 ? 21.822 -11.377 -14.772 1.00 85.38 158 GLN A CA 1
ATOM 1235 C C . GLN A 1 158 ? 21.338 -11.949 -16.110 1.00 85.38 158 GLN A C 1
ATOM 1237 O O . GLN A 1 158 ? 22.157 -12.196 -16.997 1.00 85.38 158 GLN A O 1
ATOM 1242 N N . VAL A 1 159 ? 20.022 -12.092 -16.281 1.00 86.25 159 VAL A N 1
ATOM 1243 C CA . VAL A 1 159 ? 19.413 -12.584 -17.528 1.00 86.25 159 VAL A CA 1
ATOM 1244 C C . VAL A 1 159 ? 19.676 -11.621 -18.686 1.00 86.25 159 VAL A C 1
ATOM 1246 O O . VAL A 1 159 ? 20.078 -12.056 -19.765 1.00 86.25 159 VAL A O 1
ATOM 1249 N N . LEU A 1 160 ? 19.561 -10.312 -18.453 1.00 86.25 160 LEU A N 1
ATOM 1250 C CA . LEU A 1 160 ? 19.908 -9.290 -19.444 1.00 86.25 160 LEU A CA 1
ATOM 1251 C C . LEU A 1 160 ? 21.378 -9.383 -19.861 1.00 86.25 160 LEU A C 1
ATOM 1253 O O . LEU A 1 160 ? 21.691 -9.355 -21.047 1.00 86.25 160 LEU A O 1
ATOM 1257 N N . LYS A 1 161 ? 22.294 -9.552 -18.899 1.00 85.94 161 LYS A N 1
ATOM 1258 C CA . LYS A 1 161 ? 23.726 -9.700 -19.191 1.00 85.94 161 LYS A CA 1
ATOM 1259 C C . LYS A 1 161 ? 24.020 -10.945 -20.030 1.00 85.94 161 LYS A C 1
ATOM 1261 O O . LYS A 1 161 ? 24.892 -10.892 -20.889 1.00 85.94 161 LYS A O 1
ATOM 1266 N N . GLN A 1 162 ? 23.325 -12.048 -19.764 1.00 86.56 162 GLN A N 1
ATOM 1267 C CA . GLN A 1 162 ? 23.519 -13.318 -20.462 1.00 86.56 162 GLN A CA 1
ATOM 1268 C C . GLN A 1 162 ? 23.005 -13.280 -21.905 1.00 86.56 162 GLN A C 1
ATOM 1270 O O . GLN A 1 162 ? 23.613 -13.879 -22.786 1.00 86.56 162 GLN A O 1
ATOM 1275 N N . GLY A 1 163 ? 21.894 -12.584 -22.141 1.00 82.12 163 GLY A N 1
ATOM 1276 C CA . GLY A 1 163 ? 21.281 -12.483 -23.461 1.00 82.12 163 GLY A CA 1
ATOM 1277 C C . GLY A 1 163 ? 21.818 -11.370 -24.342 1.00 82.12 163 GLY A C 1
ATOM 1278 O O . GLY A 1 163 ? 21.507 -11.357 -25.528 1.00 82.12 163 GLY A O 1
ATOM 1279 N N . TYR A 1 164 ? 22.584 -10.437 -23.775 1.00 84.75 164 TYR A N 1
ATOM 1280 C CA . TYR A 1 164 ? 23.044 -9.246 -24.476 1.00 84.75 164 TYR A CA 1
ATOM 1281 C C . TYR A 1 164 ? 23.934 -9.594 -25.674 1.00 84.75 164 TYR A C 1
ATOM 1283 O O . TYR A 1 164 ? 25.054 -10.090 -25.521 1.00 84.75 164 TYR A O 1
ATOM 1291 N N . GLN A 1 165 ? 23.453 -9.266 -26.870 1.00 82.38 165 GLN A N 1
ATOM 1292 C CA . GLN A 1 165 ? 24.210 -9.339 -28.108 1.00 82.38 165 GLN A CA 1
ATOM 1293 C C . GLN A 1 165 ? 24.658 -7.926 -28.471 1.00 82.38 165 GLN A C 1
ATOM 1295 O O . GLN A 1 165 ? 23.842 -7.032 -28.712 1.00 82.38 165 GLN A O 1
ATOM 1300 N N . ARG A 1 166 ? 25.980 -7.707 -28.492 1.00 68.69 166 ARG A N 1
ATOM 1301 C CA . ARG A 1 166 ? 26.525 -6.453 -29.020 1.00 68.69 166 ARG A CA 1
ATOM 1302 C C . ARG A 1 166 ? 26.111 -6.320 -30.487 1.00 68.69 166 ARG A C 1
ATOM 1304 O O . ARG A 1 166 ? 26.182 -7.328 -31.195 1.00 68.69 166 ARG A O 1
ATOM 1311 N N . PRO A 1 167 ? 25.761 -5.108 -30.956 1.00 65.25 167 PRO A N 1
ATOM 1312 C CA . PRO A 1 167 ? 25.603 -4.873 -32.382 1.00 65.25 167 PRO A CA 1
ATOM 1313 C C . PRO A 1 167 ? 26.847 -5.401 -33.091 1.00 65.25 167 PRO A C 1
ATOM 1315 O O . PRO A 1 167 ? 27.974 -5.078 -32.693 1.00 65.25 167 PRO A O 1
ATOM 1318 N N . ALA A 1 168 ? 26.647 -6.245 -34.107 1.00 59.62 168 ALA A N 1
ATOM 1319 C CA . ALA A 1 168 ? 27.731 -6.615 -34.998 1.00 59.62 168 ALA A CA 1
ATOM 1320 C C . ALA A 1 168 ? 28.340 -5.304 -35.496 1.00 59.62 168 ALA A C 1
ATOM 1322 O O . ALA A 1 168 ? 27.630 -4.448 -36.029 1.00 59.62 168 ALA A O 1
ATOM 1323 N N . CYS A 1 169 ? 29.634 -5.113 -35.235 1.00 49.16 169 CYS A N 1
ATOM 1324 C CA . CYS A 1 169 ? 30.358 -3.986 -35.787 1.00 49.16 169 CYS A CA 1
ATOM 1325 C C . CYS A 1 169 ? 30.173 -4.095 -37.299 1.00 49.16 169 CYS A C 1
ATOM 1327 O O . CYS A 1 169 ? 30.642 -5.058 -37.906 1.00 49.16 169 CYS A O 1
ATOM 1329 N N . VAL A 1 170 ? 29.407 -3.180 -37.890 1.00 49.91 170 VAL A N 1
ATOM 1330 C CA . VAL A 1 170 ? 29.358 -3.056 -39.339 1.00 49.91 170 VAL A CA 1
ATOM 1331 C C . VAL A 1 170 ? 30.756 -2.593 -39.716 1.00 49.91 170 VAL A C 1
ATOM 1333 O O . VAL A 1 170 ? 31.076 -1.410 -39.625 1.00 49.91 170 VAL A O 1
ATOM 1336 N N . GLU A 1 171 ? 31.622 -3.550 -40.053 1.00 44.91 171 GLU A N 1
ATOM 1337 C CA . GLU A 1 171 ? 32.833 -3.292 -40.810 1.00 44.91 171 GLU A CA 1
ATOM 1338 C C . GLU A 1 171 ? 32.386 -2.538 -42.061 1.00 44.91 171 GLU A C 1
ATOM 1340 O O . GLU A 1 171 ? 31.849 -3.115 -43.008 1.00 44.91 171 GLU A O 1
ATOM 1345 N N . LEU A 1 172 ? 32.564 -1.217 -42.053 1.00 46.97 172 LEU A N 1
ATOM 1346 C CA . LEU A 1 172 ? 32.576 -0.425 -43.270 1.00 46.97 172 LEU A CA 1
ATOM 1347 C C . LEU A 1 172 ? 33.751 -0.943 -44.097 1.00 46.97 172 LEU A C 1
ATOM 1349 O O . LEU A 1 172 ? 34.907 -0.562 -43.907 1.00 46.97 172 LEU A O 1
ATOM 1353 N N . GLY A 1 173 ? 33.430 -1.903 -44.960 1.00 39.38 173 GLY A N 1
ATOM 1354 C CA . GLY A 1 173 ? 34.350 -2.573 -45.850 1.00 39.38 173 GLY A CA 1
ATOM 1355 C C . GLY A 1 173 ? 35.141 -1.574 -46.682 1.00 39.38 173 GLY A C 1
ATOM 1356 O O . GLY A 1 173 ? 34.625 -0.894 -47.564 1.00 39.38 173 GLY A O 1
ATOM 1357 N N . ARG A 1 174 ? 36.440 -1.558 -46.406 1.00 48.91 174 ARG A N 1
ATOM 1358 C CA . ARG A 1 174 ? 37.541 -1.300 -47.331 1.00 48.91 174 ARG A CA 1
ATOM 1359 C C . ARG A 1 174 ? 37.202 -1.776 -48.761 1.00 48.91 174 ARG A C 1
ATOM 1361 O O . ARG A 1 174 ? 37.047 -2.977 -48.959 1.00 48.91 174 ARG A O 1
ATOM 1368 N N . ARG A 1 175 ? 37.170 -0.864 -49.744 1.00 42.31 175 ARG A N 1
ATOM 1369 C CA . ARG A 1 175 ? 37.624 -1.054 -51.147 1.00 42.31 175 ARG A CA 1
ATOM 1370 C C . ARG A 1 175 ? 37.448 0.241 -51.955 1.00 42.31 175 ARG A C 1
ATOM 1372 O O . ARG A 1 175 ? 36.379 0.503 -52.483 1.00 42.31 175 ARG A O 1
ATOM 1379 N N . HIS A 1 176 ? 38.536 0.980 -52.139 1.00 44.91 176 HIS A N 1
ATOM 1380 C CA . HIS A 1 176 ? 38.851 1.577 -53.437 1.00 44.91 176 HIS A CA 1
ATOM 1381 C C . HIS A 1 176 ? 40.364 1.485 -53.633 1.00 44.91 176 HIS A C 1
ATOM 1383 O O . HIS A 1 176 ? 41.125 2.358 -53.230 1.00 44.91 176 HIS A O 1
ATOM 1389 N N . ASP A 1 177 ? 40.779 0.362 -54.223 1.00 41.00 177 ASP A N 1
ATOM 1390 C CA . ASP A 1 177 ? 41.952 0.337 -55.089 1.00 41.00 177 ASP A CA 1
ATOM 1391 C C . ASP A 1 177 ? 41.656 1.292 -56.248 1.00 41.00 177 ASP A C 1
ATOM 1393 O O . ASP A 1 177 ? 40.775 1.022 -57.066 1.00 41.00 177 ASP A O 1
ATOM 1397 N N . VAL A 1 178 ? 42.358 2.420 -56.305 1.00 48.19 178 VAL A N 1
ATOM 1398 C CA . VAL A 1 178 ? 42.443 3.234 -57.519 1.00 48.19 178 VAL A CA 1
ATOM 1399 C C . VAL A 1 178 ? 43.834 3.002 -58.083 1.00 48.19 178 VAL A C 1
ATOM 1401 O O . VAL A 1 178 ? 44.754 3.789 -57.885 1.00 48.19 178 VAL A O 1
ATOM 1404 N N . SER A 1 179 ? 43.993 1.864 -58.749 1.00 42.22 179 SER A N 1
ATOM 1405 C CA . SER A 1 179 ? 45.110 1.632 -59.652 1.00 42.22 179 SER A CA 1
ATOM 1406 C C . SER A 1 179 ? 44.569 1.539 -61.070 1.00 42.22 179 SER A C 1
ATOM 1408 O O . SER A 1 179 ? 43.631 0.792 -61.335 1.00 42.22 179 SER A O 1
ATOM 1410 N N . THR A 1 180 ? 45.250 2.242 -61.975 1.00 46.66 180 THR A N 1
ATOM 1411 C CA . THR A 1 180 ? 45.155 2.138 -63.440 1.00 46.66 180 THR A CA 1
ATOM 1412 C C . THR A 1 180 ? 44.062 2.973 -64.106 1.00 46.66 180 THR A C 1
ATOM 1414 O O . THR A 1 180 ? 43.025 2.441 -64.461 1.00 46.66 180 THR A O 1
ATOM 1417 N N . VAL A 1 181 ? 44.343 4.260 -64.354 1.00 45.66 181 VAL A N 1
ATOM 1418 C CA . VAL A 1 181 ? 44.436 4.845 -65.714 1.00 45.66 181 VAL A CA 1
ATOM 1419 C C . VAL A 1 181 ? 45.278 6.128 -65.606 1.00 45.66 181 VAL A C 1
ATOM 1421 O O . VAL A 1 181 ? 44.750 7.221 -65.429 1.00 45.66 181 VAL A O 1
ATOM 1424 N N . ALA A 1 182 ? 46.603 6.006 -65.700 1.00 40.59 182 ALA A N 1
ATOM 1425 C CA . ALA A 1 182 ? 47.448 7.110 -66.146 1.00 40.59 182 ALA A CA 1
ATOM 1426 C C . ALA A 1 182 ? 47.907 6.753 -67.557 1.00 40.59 182 ALA A C 1
ATOM 1428 O O . ALA A 1 182 ? 48.660 5.807 -67.784 1.00 40.59 182 ALA A O 1
ATOM 1429 N N . THR A 1 183 ? 47.333 7.478 -68.503 1.00 51.28 183 THR A N 1
ATOM 1430 C CA . THR A 1 183 ? 47.608 7.453 -69.930 1.00 51.28 183 THR A CA 1
ATOM 1431 C C . THR A 1 183 ? 49.101 7.544 -70.220 1.00 51.28 183 THR A C 1
ATOM 1433 O O . THR A 1 183 ? 49.752 8.556 -69.979 1.00 51.28 183 THR A O 1
ATOM 1436 N N . ASN A 1 184 ? 49.589 6.452 -70.794 1.00 42.72 184 ASN A N 1
ATOM 1437 C CA . ASN A 1 184 ? 50.688 6.354 -71.739 1.00 42.72 184 ASN A CA 1
ATOM 1438 C C . ASN A 1 184 ? 50.815 7.606 -72.632 1.00 42.72 184 ASN A C 1
ATOM 1440 O O . ASN A 1 184 ? 49.919 7.854 -73.437 1.00 42.72 184 ASN A O 1
ATOM 1444 N N . SER A 1 185 ? 51.901 8.375 -72.498 1.00 52.00 185 SER A N 1
ATOM 1445 C CA . SER A 1 185 ? 52.477 9.255 -73.534 1.00 52.00 185 SER A CA 1
ATOM 1446 C C . SER A 1 185 ? 53.730 9.940 -72.991 1.00 52.00 185 SER A C 1
ATOM 1448 O O . SER A 1 185 ? 53.622 11.002 -72.391 1.00 52.00 185 SER A O 1
ATOM 1450 N N . LEU A 1 186 ? 54.895 9.316 -73.188 1.00 48.31 186 LEU A N 1
ATOM 1451 C CA . LEU A 1 186 ? 56.226 9.923 -73.383 1.00 48.31 186 LEU A CA 1
ATOM 1452 C C . LEU A 1 186 ? 57.278 8.880 -73.007 1.00 48.31 186 LEU A C 1
ATOM 1454 O O . LEU A 1 186 ? 57.605 8.738 -71.838 1.00 48.31 186 LEU A O 1
ATOM 1458 N N . LEU A 1 187 ? 57.764 8.145 -74.008 1.00 46.31 187 LEU A N 1
ATOM 1459 C CA . LEU A 1 187 ? 59.156 7.707 -74.163 1.00 46.31 187 LEU A CA 1
ATOM 1460 C C . LEU A 1 187 ? 59.250 6.966 -75.504 1.00 46.31 187 LEU A C 1
ATOM 1462 O O . LEU A 1 187 ? 58.959 5.780 -75.632 1.00 46.31 187 LEU A O 1
ATOM 1466 N N . ARG A 1 188 ? 59.596 7.735 -76.538 1.00 40.97 188 ARG A N 1
ATOM 1467 C CA . ARG A 1 188 ? 60.082 7.232 -77.820 1.00 40.97 188 ARG A CA 1
ATOM 1468 C C . ARG A 1 188 ? 61.536 6.831 -77.596 1.00 40.97 188 ARG A C 1
ATOM 1470 O O . ARG A 1 188 ? 62.397 7.696 -77.468 1.00 40.97 188 ARG A O 1
ATOM 1477 N N . GLU A 1 189 ? 61.762 5.533 -77.499 1.00 48.50 189 GLU A N 1
ATOM 1478 C CA . GLU A 1 189 ? 63.083 4.906 -77.481 1.00 48.50 189 GLU A CA 1
ATOM 1479 C C . GLU A 1 189 ? 63.513 4.499 -78.923 1.00 48.50 189 GLU A C 1
ATOM 1481 O O . GLU A 1 189 ? 62.785 4.822 -79.870 1.00 48.50 189 GLU A O 1
ATOM 1486 N N . PRO A 1 190 ? 64.716 3.936 -79.166 1.00 57.59 190 PRO A N 1
ATOM 1487 C CA . PRO A 1 190 ? 65.645 4.459 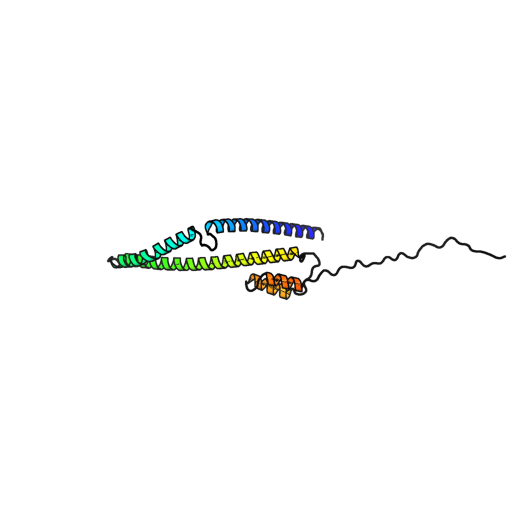-80.167 1.00 57.59 190 PRO A CA 1
ATOM 1488 C C . PRO A 1 190 ? 65.986 3.495 -81.332 1.00 57.59 190 PRO A C 1
ATOM 1490 O O . PRO A 1 190 ? 65.581 2.340 -81.358 1.00 57.59 190 PRO A O 1
ATOM 1493 N N . ALA A 1 191 ? 66.854 4.011 -82.216 1.00 44.69 191 ALA A N 1
ATOM 1494 C CA . ALA A 1 191 ? 67.899 3.332 -82.998 1.00 44.69 191 ALA A CA 1
ATOM 1495 C C . ALA A 1 191 ? 67.595 2.648 -84.356 1.00 44.69 191 ALA A C 1
ATOM 1497 O O . ALA A 1 191 ? 66.731 1.793 -84.495 1.00 44.69 191 ALA A O 1
ATOM 1498 N N . ALA A 1 192 ? 68.518 2.969 -85.278 1.00 44.06 192 ALA A N 1
ATOM 1499 C CA . ALA A 1 192 ? 69.059 2.195 -86.401 1.00 44.06 192 ALA A CA 1
ATOM 1500 C C . ALA A 1 192 ? 68.421 2.344 -87.798 1.00 44.06 192 ALA A C 1
ATOM 1502 O O . ALA A 1 192 ? 67.354 1.815 -88.102 1.00 44.06 192 ALA A O 1
ATOM 1503 N N . GLY A 1 193 ? 69.198 3.022 -88.650 1.00 41.25 193 GLY A N 1
ATOM 1504 C CA . GLY A 1 193 ? 69.115 3.154 -90.101 1.00 41.25 193 GLY A CA 1
ATOM 1505 C C . GLY A 1 193 ? 70.245 4.065 -90.551 1.00 41.25 193 GLY A C 1
ATOM 1506 O O . GLY A 1 193 ? 70.064 5.291 -90.396 1.00 41.25 193 GLY A O 1
#

Sequence (193 aa):
MQERAEEAKAALDSSEARVAEASQRLETLDQQYDAIAGQDNNGAFTKAIELMAENDSRDDVRRLYREAARTKTDADRVIVEKIDRLTQSIARADEEIAQIRGQIREVAARRVEIEQARREFRQRGYDYPGTAFGNETTINDVLGGILHGAMKGIVLGQVLKQGYQRPACVELGRRHDVSTVATNSLLREPAAG

Secondary structure (DSSP, 8-state):
-HHHHHHHHHHHHHHHHHHHHHHHHHHHHHHHHHHHH-GGG-SHHHHHHHHHHHHHHHHHHHHHHHHHTTS--HHHHHHHHHHHHHHHHHHHHHHHHHHHHHHHHHHHHHHHHHHHHHHHHHHTTTTSTT-EES-HHHHHHHHHHHHTTSS-HHHHHHHHHHHEEPPP-------------------------

Radius of gyration: 36.85 Å; chains: 1; bounding box: 104×30×127 Å

Foldseek 3Di:
DVVVVVVVVVVVVVVVVVVVVVVVVVVVVVVVCCVQLPPPSPDPVSVVVVVVCVVCVPPPLVVLVVVLVVDPDVVSVVVSVVVVVVVVVVVVVVVVVVVVVVVVVLVVVLVVQVVVLVVVCVVVVCVDPQKDFPPVVVLVVQVVCSVVVNHTSVVSSVNCVVRIDDRDPPPPDDDDPPDDDDDDDDDDDYDDD